Protein AF-A0A816GV07-F1 (afdb_monomer_lite)

Radius of gyration: 23.55 Å; chains: 1; bounding box: 60×62×60 Å

pLDDT: mean 70.57, std 23.73, range [23.72, 98.62]

Foldseek 3Di:
DDDPPPLDWDDPLLLVLLLCLQPVQAQAAWDDDDPATQGASNRDGPVLCVQLPVPQVHPHRQRSDPVSVSSSLRSQCSVALVVLVVPDDGDSLSSQQCSVQNRNSNVDPVSNVRSVSSVVSSVVVVCVVPPPPPPDPDDDDDPPPDDPDDDPDFPEDEPDDCPPPPPPPPPDPQDWDADDQGWTQASVRDTDRADDAAKYWNDDDVVQQWTKIWHWHFDDDPDPDGHTDTAKIWITGPNWIWIAGPVGFTDIPNHGDDPPPDDPPDDPPDD

Structure (mmCIF, N/CA/C/O backbone):
data_AF-A0A816GV07-F1
#
_entry.id   AF-A0A816GV07-F1
#
loop_
_atom_site.group_PDB
_atom_site.id
_atom_site.type_symbol
_atom_site.label_atom_id
_atom_site.label_alt_id
_atom_site.label_comp_id
_atom_site.label_asym_id
_atom_site.label_entity_id
_atom_site.label_seq_id
_atom_site.pdbx_PDB_ins_code
_atom_site.Cartn_x
_atom_site.Cartn_y
_atom_site.Cartn_z
_atom_site.occupancy
_atom_site.B_iso_or_equiv
_atom_site.auth_seq_id
_atom_site.auth_comp_id
_atom_site.auth_asym_id
_atom_site.auth_atom_id
_atom_site.pdbx_PDB_model_num
ATOM 1 N N . LEU A 1 1 ? -1.553 -35.731 1.607 1.00 35.62 1 LEU A N 1
ATOM 2 C CA . LEU A 1 1 ? -2.239 -34.431 1.430 1.00 35.62 1 LEU A CA 1
ATOM 3 C C . LEU A 1 1 ? -1.164 -33.356 1.388 1.00 35.62 1 LEU A C 1
ATOM 5 O O . LEU A 1 1 ? -0.511 -33.138 2.397 1.00 35.62 1 LEU A O 1
ATOM 9 N N . VAL A 1 2 ? -0.889 -32.792 0.211 1.00 27.95 2 VAL A N 1
ATOM 10 C CA . VAL A 1 2 ? 0.070 -31.686 0.053 1.00 27.95 2 VAL A CA 1
ATOM 11 C C . VAL A 1 2 ? -0.692 -30.394 0.359 1.00 27.95 2 VAL A C 1
ATOM 13 O O . VAL A 1 2 ? -1.743 -30.190 -0.250 1.00 27.95 2 VAL A O 1
ATOM 16 N N . PRO A 1 3 ? -0.243 -29.545 1.298 1.00 35.28 3 PRO A N 1
ATOM 17 C CA . PRO A 1 3 ? -0.910 -28.277 1.541 1.00 35.28 3 PRO A CA 1
ATOM 18 C C . PRO A 1 3 ? -0.740 -27.391 0.301 1.00 35.28 3 PRO A C 1
ATOM 20 O O . PRO A 1 3 ? 0.374 -27.187 -0.182 1.00 35.28 3 PRO A O 1
ATOM 23 N N . LEU A 1 4 ? -1.855 -26.888 -0.230 1.00 32.75 4 LEU A N 1
ATOM 24 C CA . LEU A 1 4 ? -1.875 -25.833 -1.239 1.00 32.75 4 LEU A CA 1
ATOM 25 C C . LEU A 1 4 ? -1.222 -24.588 -0.630 1.00 32.75 4 LEU A C 1
ATOM 27 O O . LEU A 1 4 ? -1.865 -23.828 0.091 1.00 32.75 4 LEU A O 1
ATOM 31 N N . ILE A 1 5 ? 0.064 -24.380 -0.909 1.00 38.84 5 ILE A N 1
ATOM 32 C CA . ILE A 1 5 ? 0.708 -23.086 -0.700 1.00 38.84 5 ILE A CA 1
ATOM 33 C C . ILE A 1 5 ? 0.115 -22.158 -1.759 1.00 38.84 5 ILE A C 1
ATOM 35 O O . ILE A 1 5 ? 0.577 -22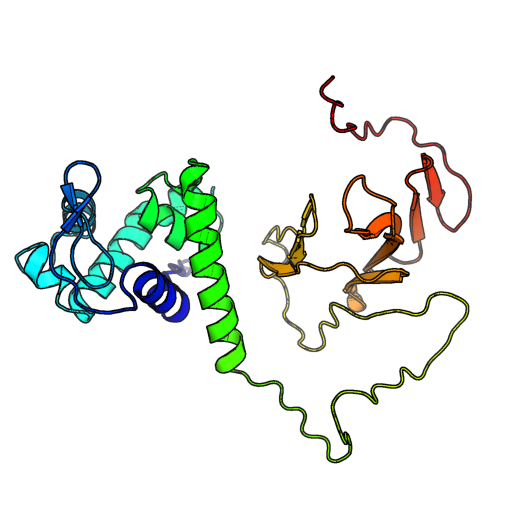.113 -2.899 1.00 38.84 5 ILE A O 1
ATOM 39 N N . VAL A 1 6 ? -0.957 -21.449 -1.407 1.00 40.06 6 VAL A N 1
ATOM 40 C CA . VAL A 1 6 ? -1.453 -20.343 -2.223 1.00 40.06 6 VAL A CA 1
ATOM 41 C C . VAL A 1 6 ? -0.419 -19.234 -2.079 1.00 40.06 6 VAL A C 1
ATOM 43 O O . VAL A 1 6 ? -0.415 -18.485 -1.107 1.00 40.06 6 VAL A O 1
ATOM 46 N N . ASN A 1 7 ? 0.534 -19.186 -3.005 1.00 46.19 7 ASN A N 1
ATOM 47 C CA . ASN A 1 7 ? 1.513 -18.115 -3.071 1.00 46.19 7 ASN A CA 1
ATOM 48 C C . ASN A 1 7 ? 0.762 -16.843 -3.496 1.00 46.19 7 ASN A C 1
ATOM 50 O O . ASN A 1 7 ? 0.577 -16.593 -4.686 1.00 46.19 7 ASN A O 1
ATOM 54 N N . ALA A 1 8 ? 0.238 -16.100 -2.522 1.00 59.25 8 ALA A N 1
ATOM 55 C CA . ALA A 1 8 ? -0.469 -14.849 -2.743 1.00 59.25 8 ALA A CA 1
ATOM 56 C C . ALA A 1 8 ? 0.515 -13.826 -3.323 1.00 59.25 8 ALA A C 1
ATOM 58 O O . ALA A 1 8 ? 1.322 -13.242 -2.605 1.00 59.25 8 ALA A O 1
ATOM 59 N N . GLY A 1 9 ? 0.506 -13.680 -4.645 1.00 80.44 9 GLY A N 1
ATOM 60 C CA . GLY A 1 9 ? 1.256 -12.647 -5.346 1.00 80.44 9 GLY A CA 1
ATOM 61 C C . GLY A 1 9 ? 0.527 -11.308 -5.298 1.00 80.44 9 GLY A C 1
ATOM 62 O O . GLY A 1 9 ? -0.664 -11.241 -5.002 1.00 80.44 9 GLY A O 1
ATOM 63 N N . ILE A 1 10 ? 1.244 -10.237 -5.627 1.00 93.31 10 ILE A N 1
ATOM 64 C CA . ILE A 1 10 ? 0.629 -8.936 -5.897 1.00 93.31 10 ILE A CA 1
ATOM 65 C C . ILE A 1 10 ? -0.431 -9.077 -7.001 1.00 93.31 10 ILE A C 1
ATOM 67 O O . ILE A 1 10 ? -0.156 -9.657 -8.054 1.00 93.31 10 ILE A O 1
ATOM 71 N N . ASP A 1 11 ? -1.640 -8.573 -6.762 1.00 87.31 11 ASP A N 1
ATOM 72 C CA . ASP A 1 11 ? -2.714 -8.573 -7.755 1.00 87.31 11 ASP A CA 1
ATOM 73 C C . ASP A 1 11 ? -2.529 -7.456 -8.803 1.00 87.31 11 ASP A C 1
ATOM 75 O O . ASP A 1 11 ? -1.735 -6.523 -8.636 1.00 87.31 11 ASP A O 1
ATOM 79 N N . ASP A 1 12 ? -3.268 -7.558 -9.907 1.00 90.31 12 ASP A N 1
ATOM 80 C CA . ASP A 1 12 ? -3.146 -6.653 -11.055 1.00 90.31 12 ASP A CA 1
ATOM 81 C C . ASP A 1 12 ? -3.572 -5.216 -10.734 1.00 90.31 12 ASP A C 1
ATOM 83 O O . ASP A 1 12 ? -3.012 -4.271 -11.292 1.00 90.31 12 ASP A O 1
ATOM 87 N N . VAL A 1 13 ? -4.527 -5.033 -9.818 1.00 87.62 13 VAL A N 1
ATOM 88 C CA . VAL A 1 13 ? -5.018 -3.708 -9.419 1.00 87.62 13 VAL A CA 1
ATOM 89 C C . VAL A 1 13 ? -3.951 -2.994 -8.596 1.00 87.62 13 VAL A C 1
ATOM 91 O O . VAL A 1 13 ? -3.647 -1.825 -8.843 1.00 87.62 13 VAL A O 1
ATOM 94 N N . CYS A 1 14 ? -3.320 -3.702 -7.661 1.00 91.62 14 CYS A N 1
ATOM 95 C CA . CYS A 1 14 ? -2.218 -3.164 -6.879 1.00 91.62 14 CYS A CA 1
ATOM 96 C C . CYS A 1 14 ? -1.026 -2.812 -7.771 1.00 91.62 14 CYS A C 1
ATOM 98 O O . CYS A 1 14 ? -0.485 -1.706 -7.684 1.00 91.62 14 CYS A O 1
ATOM 100 N N . LEU A 1 15 ? -0.660 -3.721 -8.677 1.00 96.94 15 LEU A N 1
ATOM 101 C CA . LEU A 1 15 ? 0.422 -3.507 -9.631 1.00 96.94 15 LEU A CA 1
ATOM 102 C C . LEU A 1 15 ? 0.150 -2.286 -10.530 1.00 96.94 15 LEU A C 1
ATOM 104 O O . LEU A 1 15 ? 1.025 -1.434 -10.696 1.00 96.94 15 LEU A O 1
ATOM 108 N N . ALA A 1 16 ? -1.079 -2.141 -11.038 1.00 95.25 16 ALA A N 1
ATOM 109 C CA . ALA A 1 16 ? -1.490 -0.970 -11.808 1.00 95.25 16 ALA A CA 1
ATOM 110 C C . ALA A 1 16 ? -1.344 0.329 -11.001 1.00 95.25 16 ALA A C 1
ATOM 112 O O . ALA A 1 16 ? -0.848 1.324 -11.525 1.00 95.25 16 ALA A O 1
ATOM 113 N N . CYS A 1 17 ? -1.706 0.327 -9.720 1.00 94.44 17 CYS A N 1
ATOM 114 C CA . CYS A 1 17 ? -1.613 1.521 -8.886 1.00 94.44 17 CYS A CA 1
ATOM 115 C C . CYS A 1 17 ? -0.189 1.924 -8.519 1.00 94.44 17 CYS A C 1
ATOM 117 O O . CYS A 1 17 ? 0.103 3.119 -8.489 1.00 94.44 17 CYS A O 1
ATOM 119 N N . ILE A 1 18 ? 0.712 0.963 -8.308 1.00 98.31 18 ILE A N 1
ATOM 120 C CA . ILE A 1 18 ? 2.144 1.265 -8.181 1.00 98.31 18 ILE A CA 1
ATOM 121 C C . ILE A 1 18 ? 2.630 1.936 -9.477 1.00 98.31 18 ILE A C 1
ATOM 123 O O . ILE A 1 18 ? 3.221 3.009 -9.421 1.00 98.31 18 ILE A O 1
ATOM 127 N N . CYS A 1 19 ? 2.289 1.383 -10.646 1.00 98.50 19 CYS A N 1
ATOM 128 C CA . CYS A 1 19 ? 2.652 1.962 -11.945 1.00 98.50 19 CYS A CA 1
ATOM 129 C C . CYS A 1 19 ? 2.150 3.410 -12.106 1.00 98.50 19 CYS A C 1
ATOM 131 O O . CYS A 1 19 ? 2.888 4.303 -12.529 1.00 98.50 19 CYS A O 1
ATOM 133 N N . GLN A 1 20 ? 0.888 3.655 -11.736 1.00 97.12 20 GLN A N 1
ATOM 134 C CA . GLN A 1 20 ? 0.279 4.983 -11.806 1.00 97.12 20 GLN A CA 1
ATOM 135 C C . GLN A 1 20 ? 0.967 5.988 -10.879 1.00 97.12 20 GLN A C 1
ATOM 137 O O . GLN A 1 20 ? 1.253 7.105 -11.304 1.00 97.12 20 GLN A O 1
ATOM 142 N N . VAL A 1 21 ? 1.276 5.601 -9.638 1.00 95.81 21 VAL A N 1
ATOM 143 C CA . VAL A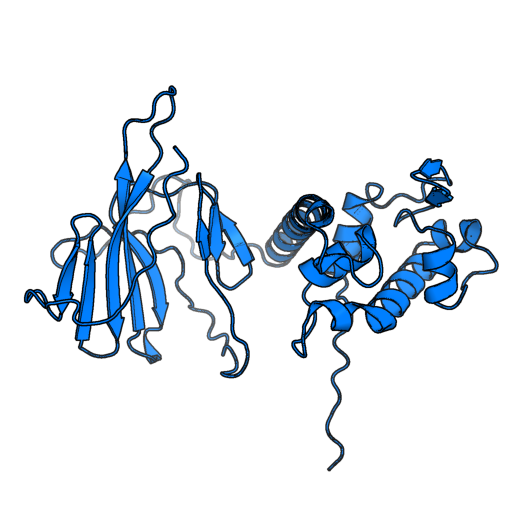 1 21 ? 1.934 6.493 -8.669 1.00 95.81 21 VAL A CA 1
ATOM 144 C C . VAL A 1 21 ? 3.387 6.792 -9.051 1.00 95.81 21 VAL A C 1
ATOM 146 O O . VAL A 1 21 ? 3.845 7.904 -8.798 1.00 95.81 21 VAL A O 1
ATOM 149 N N . GLU A 1 22 ? 4.102 5.843 -9.661 1.00 97.44 22 GLU A N 1
ATOM 150 C CA . GLU A 1 22 ? 5.511 6.020 -10.050 1.00 97.44 22 GLU A CA 1
ATOM 151 C C . GLU A 1 22 ? 5.695 6.905 -11.287 1.00 97.44 22 GLU A C 1
ATOM 153 O O . GLU A 1 22 ? 6.630 7.703 -11.352 1.00 97.44 22 GLU A O 1
ATOM 158 N N . SER A 1 23 ? 4.832 6.758 -12.295 1.00 96.81 23 SER A N 1
ATOM 159 C CA . SER A 1 23 ? 5.086 7.352 -13.616 1.00 96.81 23 SER A CA 1
ATOM 160 C C . SER A 1 23 ? 3.844 7.834 -14.370 1.00 96.81 23 SER A C 1
ATOM 162 O O . SER A 1 23 ? 3.952 8.189 -15.544 1.00 96.81 23 SER A O 1
ATOM 164 N N . GLY A 1 24 ? 2.653 7.800 -13.761 1.00 96.94 24 GLY A N 1
ATOM 165 C CA . GLY A 1 24 ? 1.397 7.859 -14.526 1.00 96.94 24 GLY A CA 1
ATOM 166 C C . GLY A 1 24 ? 1.239 6.649 -15.457 1.00 96.94 24 GLY A C 1
ATOM 167 O O . GLY A 1 24 ? 0.600 6.724 -16.507 1.00 96.94 24 GLY A O 1
ATOM 168 N N . CYS A 1 25 ? 1.903 5.549 -15.095 1.00 97.69 25 CYS A N 1
ATOM 169 C CA . CYS A 1 25 ? 2.064 4.338 -15.877 1.00 97.69 25 CYS A CA 1
ATOM 170 C C . CYS A 1 25 ? 2.562 4.570 -17.313 1.00 97.69 25 CYS A C 1
ATOM 172 O O . CYS A 1 25 ? 2.011 4.033 -18.274 1.00 97.69 25 CYS A O 1
ATOM 174 N N . GLN A 1 26 ? 3.634 5.355 -17.445 1.00 98.06 26 GLN A N 1
ATOM 175 C CA . GLN A 1 26 ? 4.314 5.654 -18.708 1.00 98.06 26 GLN A CA 1
ATOM 176 C C . GLN A 1 26 ? 5.761 5.129 -18.699 1.00 98.06 26 GLN A C 1
ATOM 178 O O . GLN A 1 26 ? 6.392 5.104 -17.639 1.00 98.06 26 GLN A O 1
ATOM 183 N N . PRO A 1 27 ? 6.336 4.749 -19.858 1.00 96.75 27 PRO A N 1
ATOM 184 C CA . PRO A 1 27 ? 7.713 4.261 -19.959 1.00 96.75 27 PRO A CA 1
ATOM 185 C C . PRO A 1 27 ? 8.713 5.424 -19.874 1.00 96.75 27 PRO A C 1
ATOM 187 O O . PRO A 1 27 ? 9.380 5.776 -20.846 1.00 96.75 27 PRO A O 1
ATOM 190 N N . LEU A 1 28 ? 8.799 6.071 -18.712 1.00 95.75 28 LEU A N 1
ATOM 191 C CA . LEU A 1 28 ? 9.721 7.186 -18.515 1.00 95.75 28 LEU A CA 1
ATOM 192 C C . LEU A 1 28 ? 11.171 6.710 -18.662 1.00 95.75 28 LEU A C 1
ATOM 194 O O . LEU A 1 28 ? 11.546 5.647 -18.175 1.00 95.75 28 LEU A O 1
ATOM 198 N N . GLY A 1 29 ? 12.013 7.520 -19.302 1.00 93.06 29 GLY A N 1
ATOM 199 C CA . GLY A 1 29 ? 13.452 7.264 -19.326 1.00 93.06 29 GLY A CA 1
ATOM 200 C C . GLY A 1 29 ? 14.061 7.257 -17.919 1.00 93.06 29 GLY A C 1
ATOM 201 O O . GLY A 1 29 ? 13.431 7.664 -16.941 1.00 93.06 29 GLY A O 1
ATOM 202 N N . CYS A 1 30 ? 15.310 6.814 -17.815 1.00 95.31 30 CYS A N 1
ATOM 203 C CA . CYS A 1 30 ? 16.020 6.819 -16.544 1.00 95.31 30 CYS A CA 1
ATOM 204 C C . CYS A 1 30 ? 16.328 8.241 -16.074 1.00 95.31 30 CYS A C 1
ATOM 206 O O . CYS A 1 30 ? 16.839 9.063 -16.839 1.00 95.31 30 CYS A O 1
ATOM 208 N N . ARG A 1 31 ? 16.057 8.518 -14.800 1.00 92.25 31 ARG A N 1
ATOM 209 C CA . ARG A 1 31 ? 16.400 9.782 -14.143 1.00 92.25 31 ARG A CA 1
ATOM 210 C C . ARG A 1 31 ? 17.225 9.503 -12.900 1.00 92.25 31 ARG A C 1
ATOM 212 O O . ARG A 1 31 ? 16.951 8.548 -12.177 1.00 92.25 31 ARG A O 1
ATOM 219 N N . TRP A 1 32 ? 18.228 10.339 -12.660 1.00 86.12 32 TRP A N 1
ATOM 220 C CA . TRP A 1 32 ? 19.023 10.259 -11.442 1.00 86.12 32 TRP A CA 1
ATOM 221 C C . TRP A 1 32 ? 18.155 10.616 -10.230 1.00 86.12 32 TRP A C 1
ATOM 223 O O . TRP A 1 32 ? 17.606 11.715 -10.164 1.00 86.12 32 TRP A O 1
ATOM 233 N N . ASP A 1 33 ? 18.041 9.689 -9.282 1.00 77.88 33 ASP A N 1
ATOM 234 C CA . ASP A 1 33 ? 17.241 9.820 -8.069 1.00 77.88 33 ASP A CA 1
ATOM 235 C C . ASP A 1 33 ? 17.897 9.065 -6.900 1.00 77.88 33 ASP A C 1
ATOM 237 O O . ASP A 1 33 ? 18.020 7.838 -6.911 1.00 77.88 33 ASP A O 1
ATOM 241 N N . VAL A 1 34 ? 18.287 9.807 -5.858 1.00 71.88 34 VAL A N 1
ATOM 242 C CA . VAL A 1 34 ? 18.860 9.296 -4.597 1.00 71.88 34 VAL A CA 1
ATOM 243 C C . VAL A 1 34 ? 19.864 8.154 -4.835 1.00 71.88 34 VAL A C 1
ATOM 245 O O . VAL A 1 34 ? 19.550 6.966 -4.715 1.00 71.88 34 VAL A O 1
ATOM 248 N N . TYR A 1 35 ? 21.094 8.545 -5.177 1.00 78.19 35 TYR A N 1
ATOM 249 C CA . TYR A 1 35 ? 22.277 7.685 -5.339 1.00 78.19 35 TYR A CA 1
ATOM 250 C C . TYR A 1 35 ? 22.277 6.706 -6.530 1.00 78.19 35 TYR A C 1
ATOM 252 O O . TYR A 1 35 ? 23.263 5.990 -6.704 1.00 78.19 35 TYR A O 1
ATOM 260 N N . SER A 1 36 ? 21.231 6.653 -7.365 1.00 85.88 36 SER A N 1
ATOM 261 C CA . SER A 1 36 ? 21.230 5.850 -8.603 1.00 85.88 36 SER A CA 1
ATOM 262 C C . SER A 1 36 ? 20.154 6.305 -9.597 1.00 85.88 36 SER A C 1
ATOM 264 O O . SER A 1 36 ? 19.366 7.192 -9.295 1.00 85.88 36 SER A O 1
ATOM 266 N N . ASN A 1 37 ? 20.106 5.706 -10.787 1.00 88.50 37 ASN A N 1
ATOM 267 C CA . ASN A 1 37 ? 19.015 5.938 -11.734 1.00 88.50 37 ASN A CA 1
ATOM 268 C C . ASN A 1 37 ? 17.754 5.144 -11.357 1.00 88.50 37 ASN A C 1
ATOM 270 O O . ASN A 1 37 ? 17.848 3.955 -11.046 1.00 88.50 37 ASN A O 1
ATOM 274 N N . SER A 1 38 ? 16.598 5.795 -11.482 1.00 95.00 38 SER A N 1
ATOM 275 C CA . SER A 1 38 ? 15.257 5.204 -11.465 1.00 95.00 38 SER A CA 1
ATOM 276 C C . SER A 1 38 ? 14.676 5.216 -12.879 1.00 95.00 38 SER A C 1
ATOM 278 O O . SER A 1 38 ? 14.714 6.251 -13.547 1.00 95.00 38 SER A O 1
ATOM 280 N N . CYS A 1 39 ? 14.161 4.081 -13.357 1.00 97.75 39 CYS A N 1
ATOM 281 C CA . CYS A 1 39 ? 13.816 3.892 -14.769 1.00 97.75 39 CYS A CA 1
ATOM 282 C C . CYS A 1 39 ? 12.387 3.375 -14.989 1.00 97.75 39 CYS A C 1
ATOM 284 O O . CYS A 1 39 ? 11.904 2.509 -14.258 1.00 97.75 39 CYS A O 1
ATOM 286 N N . GLY A 1 40 ? 11.748 3.833 -16.066 1.00 98.00 40 GLY A N 1
ATOM 287 C CA . GLY A 1 40 ? 10.580 3.188 -16.657 1.00 98.00 40 GLY A CA 1
ATOM 288 C C . GLY A 1 40 ? 9.277 3.318 -15.878 1.00 98.00 40 GLY A C 1
ATOM 289 O O . GLY A 1 40 ? 9.119 4.187 -15.015 1.00 98.00 40 GLY A O 1
ATOM 290 N N . TYR A 1 41 ? 8.356 2.401 -16.182 1.00 98.62 41 TYR A N 1
ATOM 291 C CA . TYR A 1 41 ? 6.990 2.363 -15.644 1.00 98.62 41 TYR A CA 1
ATOM 292 C C . TYR A 1 41 ? 6.919 2.396 -14.115 1.00 98.62 41 TYR A C 1
ATOM 294 O O . TYR A 1 41 ? 6.018 3.009 -13.548 1.00 98.62 41 TYR A O 1
ATOM 302 N N . TYR A 1 42 ? 7.873 1.743 -13.456 1.00 98.50 42 TYR A N 1
ATOM 303 C CA . TYR A 1 42 ? 7.890 1.561 -12.004 1.00 98.50 42 TYR A CA 1
ATOM 304 C C . TYR A 1 42 ? 9.055 2.267 -11.316 1.00 98.50 42 TYR A C 1
ATOM 306 O O . TYR A 1 42 ? 9.307 1.992 -10.144 1.00 98.50 42 TYR A O 1
ATOM 314 N N . GLN A 1 43 ? 9.790 3.117 -12.045 1.00 97.88 43 GLN A N 1
ATOM 315 C CA . GLN A 1 43 ? 10.973 3.810 -11.524 1.00 97.88 43 GLN A CA 1
ATOM 316 C C . GLN A 1 43 ? 11.979 2.833 -10.877 1.00 97.88 43 GLN A C 1
ATOM 318 O O . GLN A 1 43 ? 12.509 3.058 -9.791 1.00 97.88 43 GLN A O 1
ATOM 323 N N . LEU A 1 44 ? 12.245 1.712 -11.559 1.00 97.88 44 LEU A N 1
ATOM 324 C CA . LEU A 1 44 ? 13.120 0.644 -11.076 1.00 97.88 44 LEU A CA 1
ATOM 325 C C . LEU A 1 44 ? 14.563 1.138 -10.926 1.00 97.88 44 LEU A C 1
ATOM 327 O O . LEU A 1 44 ? 15.105 1.769 -11.834 1.00 97.88 44 LEU A O 1
ATOM 331 N N . LYS A 1 45 ? 15.200 0.781 -9.807 1.00 96.19 45 LYS A N 1
ATOM 332 C CA . LYS A 1 45 ? 16.636 0.992 -9.566 1.00 96.19 45 LYS A CA 1
ATOM 333 C C . LYS A 1 45 ? 17.435 -0.266 -9.893 1.00 96.19 45 LYS A C 1
ATOM 335 O O . LYS A 1 45 ? 16.916 -1.381 -9.840 1.00 96.19 45 LYS A O 1
ATOM 340 N N . LYS A 1 46 ? 18.737 -0.112 -10.152 1.00 96.00 46 LYS A N 1
ATOM 341 C CA . LYS A 1 46 ? 19.631 -1.228 -10.525 1.00 96.00 46 LYS A CA 1
ATOM 342 C C . LYS A 1 46 ? 19.589 -2.402 -9.540 1.00 96.00 46 LYS A C 1
ATOM 344 O O . LYS A 1 46 ? 19.429 -3.536 -9.975 1.00 96.00 46 LYS A O 1
ATOM 349 N N . GLY A 1 47 ? 19.675 -2.135 -8.234 1.00 96.81 47 GLY A N 1
ATOM 350 C CA . GLY A 1 47 ? 19.611 -3.189 -7.212 1.00 96.81 47 GLY A CA 1
ATOM 351 C C . GLY A 1 47 ? 18.266 -3.923 -7.192 1.00 96.81 47 GLY A C 1
ATOM 352 O O . GLY A 1 47 ? 18.230 -5.139 -7.039 1.00 96.81 47 GLY A O 1
ATOM 353 N N . TYR A 1 48 ? 17.166 -3.203 -7.437 1.00 98.12 48 TYR A N 1
ATOM 354 C CA . TYR A 1 48 ? 15.836 -3.797 -7.569 1.00 98.12 48 TYR A CA 1
ATOM 355 C C . TYR A 1 48 ? 15.788 -4.766 -8.756 1.00 98.12 48 TYR A C 1
ATOM 357 O O . TYR A 1 48 ? 15.373 -5.914 -8.611 1.00 98.12 48 TYR A O 1
ATOM 365 N N . TRP A 1 49 ? 16.242 -4.314 -9.929 1.00 98.38 49 TRP A N 1
ATOM 366 C CA . TRP A 1 49 ? 16.257 -5.122 -11.151 1.00 98.38 49 TRP A CA 1
ATOM 367 C C . TRP A 1 49 ? 17.153 -6.360 -11.029 1.00 98.38 49 TRP A C 1
ATOM 369 O O . TRP A 1 49 ? 16.775 -7.451 -11.454 1.00 98.38 49 TRP A O 1
ATOM 379 N N . GLN A 1 50 ? 18.310 -6.222 -10.380 1.00 98.38 50 GLN A N 1
ATOM 380 C CA . GLN A 1 50 ? 19.171 -7.364 -10.075 1.00 98.38 50 GLN A CA 1
ATOM 381 C C . GLN A 1 50 ? 18.438 -8.391 -9.210 1.00 98.38 50 GLN A C 1
ATOM 383 O O . GLN A 1 50 ? 18.453 -9.586 -9.505 1.00 98.38 50 GLN A O 1
ATOM 388 N N . ASP A 1 51 ? 17.729 -7.919 -8.186 1.00 98.12 51 ASP A N 1
ATOM 389 C CA . ASP A 1 51 ? 17.036 -8.779 -7.238 1.00 98.12 51 ASP A CA 1
ATOM 390 C C . ASP A 1 51 ? 15.780 -9.461 -7.786 1.00 98.12 51 ASP A C 1
ATOM 392 O O . ASP A 1 51 ? 15.387 -10.499 -7.243 1.00 98.12 51 ASP A O 1
ATOM 396 N N . CYS A 1 52 ? 15.184 -8.920 -8.851 1.00 97.81 52 CYS A N 1
ATOM 397 C CA . CYS A 1 52 ? 14.080 -9.547 -9.575 1.00 97.81 52 CYS A CA 1
ATOM 398 C C . CYS A 1 52 ? 14.537 -10.531 -10.672 1.00 97.81 52 CYS A C 1
ATOM 400 O O . CYS A 1 52 ? 13.708 -11.009 -11.445 1.00 97.81 52 CYS A O 1
ATOM 402 N N . GLY A 1 53 ? 15.840 -10.835 -10.751 1.00 97.94 53 GLY A N 1
ATOM 403 C CA . GLY A 1 53 ? 16.400 -11.811 -11.692 1.00 97.94 53 GLY A CA 1
ATOM 404 C C . GLY A 1 53 ? 16.979 -11.214 -12.976 1.00 97.94 53 GLY A C 1
ATOM 405 O O . GLY A 1 53 ? 17.240 -11.955 -13.917 1.00 97.94 53 GLY A O 1
ATOM 406 N N . SER A 1 54 ? 17.197 -9.896 -13.027 1.00 98.12 54 SER A N 1
ATOM 407 C CA . SER A 1 54 ? 17.808 -9.197 -14.171 1.00 98.12 54 SER A CA 1
ATOM 408 C C . SER A 1 54 ? 17.146 -9.455 -15.548 1.00 98.12 54 SER A C 1
ATOM 410 O O . SER A 1 54 ? 17.852 -9.706 -16.529 1.00 98.12 54 SER A O 1
ATOM 412 N N . PRO A 1 55 ? 15.802 -9.427 -15.677 1.00 97.56 55 PRO A N 1
ATOM 413 C CA . PRO A 1 55 ? 15.132 -9.731 -16.942 1.00 97.56 55 PRO A CA 1
ATOM 414 C C . PRO A 1 55 ? 15.368 -8.654 -18.015 1.00 97.56 55 PRO A C 1
ATOM 416 O O . PRO A 1 55 ? 15.703 -7.514 -17.707 1.00 97.56 55 PRO A O 1
ATOM 419 N N . GLY A 1 56 ? 15.144 -8.996 -19.288 1.00 95.81 56 GLY A N 1
ATOM 420 C CA . GLY A 1 56 ? 15.103 -8.017 -20.387 1.00 95.81 56 GLY A CA 1
ATOM 421 C C . GLY A 1 56 ? 16.459 -7.476 -20.853 1.00 95.81 56 GLY A C 1
ATOM 422 O O . GLY A 1 56 ? 16.498 -6.468 -21.549 1.00 95.81 56 GLY A O 1
ATOM 423 N N . GLY A 1 57 ? 17.569 -8.122 -20.484 1.00 95.81 57 GLY A N 1
ATOM 424 C CA . GLY A 1 57 ? 18.922 -7.796 -20.958 1.00 95.81 57 GLY A CA 1
ATOM 425 C C . GLY A 1 57 ? 19.574 -6.592 -20.267 1.00 95.81 57 GLY A C 1
ATOM 426 O O . GLY A 1 57 ? 20.760 -6.649 -19.952 1.00 95.81 57 GLY A O 1
ATOM 427 N N . SER A 1 58 ? 18.814 -5.537 -19.967 1.00 97.81 58 SER A N 1
ATOM 428 C CA . SER A 1 58 ? 19.258 -4.409 -19.139 1.00 97.81 58 SER A CA 1
ATOM 429 C C . SER A 1 58 ? 18.120 -3.825 -18.299 1.00 97.81 58 SER A C 1
ATOM 431 O O . SER A 1 58 ? 16.939 -4.078 -18.561 1.00 97.81 58 SER A O 1
ATOM 433 N N . LEU A 1 59 ? 18.480 -3.016 -17.294 1.00 97.44 59 LEU A N 1
ATOM 434 C CA . LEU A 1 59 ? 17.518 -2.264 -16.485 1.00 97.44 59 LEU A CA 1
ATOM 435 C C . LEU A 1 59 ? 16.662 -1.358 -17.376 1.00 97.44 59 LEU A C 1
ATOM 437 O O . LEU A 1 59 ? 15.443 -1.371 -17.265 1.00 97.44 59 LEU A O 1
ATOM 441 N N . GLU A 1 60 ? 17.301 -0.592 -18.257 1.00 97.94 60 GLU A N 1
ATOM 442 C CA . GLU A 1 60 ? 16.666 0.377 -19.148 1.00 97.94 60 GLU A CA 1
ATOM 443 C C . GLU A 1 60 ? 15.656 -0.307 -20.075 1.00 97.94 60 GLU A C 1
ATOM 445 O O . GLU A 1 60 ? 14.506 0.122 -20.159 1.00 97.94 60 GLU A O 1
ATOM 450 N N . ALA A 1 61 ? 16.075 -1.397 -20.730 1.00 98.00 61 ALA A N 1
ATOM 451 C CA . ALA A 1 61 ? 15.242 -2.135 -21.673 1.00 98.00 61 ALA A CA 1
ATOM 452 C C . ALA A 1 61 ? 14.046 -2.780 -20.968 1.00 98.00 61 ALA A C 1
ATOM 454 O O . ALA A 1 61 ? 12.913 -2.662 -21.431 1.00 98.00 61 ALA A O 1
ATOM 455 N N . CYS A 1 62 ? 14.274 -3.410 -19.813 1.00 98.56 62 CYS A N 1
ATOM 456 C CA . CYS A 1 62 ? 13.190 -4.029 -19.066 1.00 98.56 62 CYS A CA 1
ATOM 457 C C . CYS A 1 62 ? 12.236 -3.007 -18.449 1.00 98.56 62 CYS A C 1
ATOM 459 O O . CYS A 1 62 ? 11.029 -3.212 -18.463 1.00 98.56 62 CYS A O 1
ATOM 461 N N . ALA A 1 63 ? 12.751 -1.903 -17.907 1.00 98.38 63 ALA A N 1
ATOM 462 C CA . ALA A 1 63 ? 11.924 -0.889 -17.270 1.00 98.38 63 ALA A CA 1
ATOM 463 C C . ALA A 1 63 ? 11.043 -0.133 -18.284 1.00 98.38 63 ALA A C 1
ATOM 465 O O . ALA A 1 63 ? 9.956 0.322 -17.919 1.00 98.38 63 ALA A O 1
ATOM 466 N N . ALA A 1 64 ? 11.490 -0.021 -19.540 1.00 98.19 64 ALA A N 1
ATOM 467 C CA . ALA A 1 64 ? 10.722 0.551 -20.646 1.00 98.19 64 ALA A CA 1
ATOM 468 C C . ALA A 1 64 ? 9.720 -0.433 -21.287 1.00 98.19 64 ALA A C 1
ATOM 470 O O . ALA A 1 64 ? 8.827 0.011 -22.004 1.00 98.19 64 ALA A O 1
ATOM 471 N N . ASP A 1 65 ? 9.825 -1.740 -21.022 1.00 98.56 65 ASP A N 1
ATOM 472 C CA . ASP A 1 65 ? 8.870 -2.758 -21.474 1.00 98.56 65 ASP A CA 1
ATOM 473 C C . ASP A 1 65 ? 7.899 -3.128 -20.345 1.00 98.56 65 ASP A C 1
ATOM 475 O O . ASP A 1 65 ? 8.285 -3.696 -19.321 1.00 98.56 65 ASP A O 1
ATOM 479 N N . LYS A 1 66 ? 6.606 -2.834 -20.522 1.00 98.25 66 LYS A N 1
ATOM 480 C CA . LYS A 1 66 ? 5.610 -3.007 -19.452 1.00 98.25 66 LYS A CA 1
ATOM 481 C C . LYS A 1 66 ? 5.544 -4.447 -18.938 1.00 98.25 66 LYS A C 1
ATOM 483 O O . LYS A 1 66 ? 5.452 -4.664 -17.733 1.00 98.25 66 LYS A O 1
ATOM 488 N N . SER A 1 67 ? 5.614 -5.428 -19.838 1.00 98.31 67 SER A N 1
ATOM 489 C CA . SER A 1 67 ? 5.513 -6.850 -19.492 1.00 98.31 67 SER A CA 1
ATOM 490 C C . SER A 1 67 ? 6.736 -7.330 -18.703 1.00 98.31 67 SER A C 1
ATOM 492 O O . SER A 1 67 ? 6.610 -8.074 -17.728 1.00 98.31 67 SER A O 1
ATOM 494 N N . CYS A 1 68 ? 7.929 -6.886 -19.096 1.00 98.62 68 CYS A N 1
ATOM 495 C CA . CYS A 1 68 ? 9.176 -7.160 -18.400 1.00 98.62 68 CYS A CA 1
ATOM 496 C C . CYS A 1 68 ? 9.185 -6.519 -17.015 1.00 98.62 68 CYS A C 1
ATOM 498 O O . CYS A 1 68 ? 9.464 -7.202 -16.025 1.00 98.62 68 CYS A O 1
ATOM 500 N N . ALA A 1 69 ? 8.815 -5.241 -16.936 1.00 98.62 69 ALA A N 1
ATOM 501 C CA . ALA A 1 69 ? 8.762 -4.513 -15.681 1.00 98.62 69 ALA A CA 1
ATOM 502 C C . ALA A 1 69 ? 7.741 -5.133 -14.706 1.00 98.62 69 ALA A C 1
ATOM 504 O O . ALA A 1 69 ? 8.060 -5.317 -13.533 1.00 98.62 69 ALA A O 1
ATOM 505 N N . ASP A 1 70 ? 6.570 -5.563 -15.191 1.00 98.38 70 ASP A N 1
ATOM 506 C CA . ASP A 1 70 ? 5.560 -6.269 -14.386 1.00 98.38 70 ASP A CA 1
ATOM 507 C C . ASP A 1 70 ? 6.101 -7.568 -13.789 1.00 98.38 70 ASP A C 1
ATOM 509 O O . ASP A 1 70 ? 5.949 -7.817 -12.590 1.00 98.38 70 ASP A O 1
ATOM 513 N N . ARG A 1 71 ? 6.766 -8.394 -14.609 1.00 98.38 71 ARG A N 1
ATOM 514 C CA . ARG A 1 71 ? 7.414 -9.625 -14.131 1.00 98.38 71 ARG A CA 1
ATOM 515 C C . ARG A 1 71 ? 8.482 -9.320 -13.082 1.00 98.38 71 ARG A C 1
ATOM 517 O O . ARG A 1 71 ? 8.545 -10.018 -12.072 1.00 98.38 71 ARG A O 1
ATOM 524 N N . CYS A 1 72 ? 9.274 -8.271 -13.294 1.00 98.56 72 CYS A N 1
ATOM 525 C CA . CYS A 1 72 ? 10.300 -7.849 -12.347 1.00 98.56 72 CYS A CA 1
ATOM 526 C C . CYS A 1 72 ? 9.695 -7.434 -10.994 1.00 98.56 72 CYS A C 1
ATOM 528 O O . CYS A 1 72 ? 10.113 -7.944 -9.955 1.00 98.56 72 CYS A O 1
ATOM 530 N N . VAL A 1 73 ? 8.663 -6.582 -10.981 1.00 98.56 73 VAL A N 1
ATOM 531 C CA . VAL A 1 73 ? 7.988 -6.174 -9.735 1.00 98.56 73 VAL A CA 1
ATOM 532 C C . VAL A 1 73 ? 7.399 -7.385 -9.014 1.00 98.56 73 VAL A C 1
ATOM 534 O O . VAL A 1 73 ? 7.636 -7.562 -7.821 1.00 98.56 73 VAL A O 1
ATOM 537 N N . ARG A 1 74 ? 6.703 -8.281 -9.724 1.00 98.12 74 ARG A N 1
ATOM 538 C CA . ARG A 1 74 ? 6.133 -9.503 -9.128 1.00 98.12 74 ARG A CA 1
ATOM 539 C C . ARG A 1 74 ? 7.196 -10.397 -8.490 1.00 98.12 74 ARG A C 1
ATOM 541 O O . ARG A 1 74 ? 7.005 -10.836 -7.358 1.00 98.12 74 ARG A O 1
ATOM 548 N N . ALA A 1 75 ? 8.313 -10.630 -9.178 1.00 97.88 75 ALA A N 1
ATOM 549 C CA . ALA A 1 75 ? 9.418 -11.428 -8.648 1.00 97.88 75 ALA A CA 1
ATOM 550 C C . ALA A 1 75 ? 10.058 -10.771 -7.412 1.00 97.88 75 ALA A C 1
ATOM 552 O O . ALA A 1 75 ? 10.342 -11.445 -6.420 1.00 97.88 75 ALA A O 1
ATOM 553 N N . TYR A 1 76 ? 10.218 -9.445 -7.427 1.00 98.19 76 TYR A N 1
ATOM 554 C CA . TYR A 1 76 ? 10.718 -8.697 -6.275 1.00 98.19 76 TYR A CA 1
ATOM 555 C C . TYR A 1 76 ? 9.773 -8.800 -5.068 1.00 98.19 76 TYR A C 1
ATOM 557 O O . TYR A 1 76 ? 10.219 -9.050 -3.945 1.00 98.19 76 TYR A O 1
ATOM 565 N N . MET A 1 77 ? 8.459 -8.691 -5.297 1.00 97.19 77 MET A N 1
ATOM 566 C CA . MET A 1 77 ? 7.451 -8.871 -4.248 1.00 97.19 77 MET A CA 1
ATOM 567 C C . MET A 1 77 ? 7.453 -10.293 -3.695 1.00 97.19 77 MET A C 1
ATOM 569 O O . MET A 1 77 ? 7.452 -10.463 -2.478 1.00 97.19 77 MET A O 1
ATOM 573 N N . GLN A 1 78 ? 7.545 -11.310 -4.553 1.00 94.94 78 GLN A N 1
ATOM 574 C CA . GLN A 1 78 ? 7.659 -12.703 -4.114 1.00 94.94 78 GLN A CA 1
ATOM 575 C C . GLN A 1 78 ? 8.878 -12.917 -3.205 1.00 94.94 78 GLN A C 1
ATOM 577 O O . GLN A 1 78 ? 8.814 -13.681 -2.243 1.00 94.94 78 GLN A O 1
ATOM 582 N N . ARG A 1 79 ? 9.982 -12.216 -3.478 1.00 95.69 79 ARG A N 1
ATOM 583 C CA . ARG A 1 79 ? 11.214 -12.318 -2.692 1.00 95.69 79 ARG A CA 1
ATOM 584 C C . ARG A 1 79 ? 11.143 -11.589 -1.348 1.00 95.69 79 ARG A C 1
ATOM 586 O O . ARG A 1 79 ? 11.741 -12.056 -0.376 1.00 95.69 79 ARG A O 1
ATOM 593 N N . TYR A 1 80 ? 10.464 -10.443 -1.280 1.00 95.88 80 TYR A N 1
ATOM 594 C CA . TYR A 1 80 ? 10.616 -9.522 -0.147 1.00 95.88 80 TYR A CA 1
ATOM 595 C C . TYR A 1 80 ? 9.338 -9.139 0.598 1.00 95.88 80 TYR A C 1
ATOM 597 O O . TYR A 1 80 ? 9.446 -8.736 1.756 1.00 95.88 80 TYR A O 1
ATOM 605 N N . ALA A 1 81 ? 8.145 -9.299 0.020 1.00 90.25 81 ALA A N 1
ATOM 606 C CA . ALA A 1 81 ? 6.908 -8.804 0.629 1.00 90.25 81 ALA A CA 1
ATOM 607 C C . ALA A 1 81 ? 6.635 -9.397 2.022 1.00 90.25 81 ALA A C 1
ATOM 609 O O . ALA A 1 81 ? 6.268 -8.666 2.940 1.00 90.25 81 ALA A O 1
ATOM 610 N N . ASN A 1 82 ? 6.934 -10.684 2.228 1.00 87.75 82 ASN A N 1
ATOM 611 C CA . ASN A 1 82 ? 6.732 -11.370 3.513 1.00 87.75 82 ASN A CA 1
ATOM 612 C C . ASN A 1 82 ? 7.581 -10.805 4.670 1.00 87.75 82 ASN A C 1
ATOM 614 O O . ASN A 1 82 ? 7.255 -10.993 5.841 1.00 87.75 82 ASN A O 1
ATOM 618 N N . ARG A 1 83 ? 8.655 -10.052 4.383 1.00 89.44 83 ARG A N 1
ATOM 619 C CA . ARG A 1 83 ? 9.472 -9.398 5.429 1.00 89.44 83 ARG A CA 1
ATOM 620 C C . ARG A 1 83 ? 8.705 -8.319 6.193 1.00 89.44 83 ARG A C 1
ATOM 622 O O . ARG A 1 83 ? 9.133 -7.911 7.272 1.00 89.44 83 ARG A O 1
ATOM 629 N N . CYS A 1 84 ? 7.596 -7.864 5.622 1.00 77.00 84 CYS A N 1
ATOM 630 C CA . CYS A 1 84 ? 6.750 -6.806 6.150 1.00 77.00 84 CYS A CA 1
ATOM 631 C C . CYS A 1 84 ? 5.457 -7.304 6.788 1.00 77.00 84 CYS A C 1
ATOM 633 O O . CYS A 1 84 ? 4.652 -6.498 7.254 1.00 77.00 84 CYS A O 1
ATOM 635 N N . THR A 1 85 ? 5.256 -8.618 6.818 1.00 76.38 85 THR A N 1
ATOM 636 C CA . THR A 1 85 ? 3.979 -9.200 7.209 1.00 76.38 85 THR A CA 1
ATOM 637 C C . THR A 1 85 ? 4.050 -9.936 8.540 1.00 76.38 85 THR A C 1
ATOM 639 O O . THR A 1 85 ? 3.056 -9.987 9.249 1.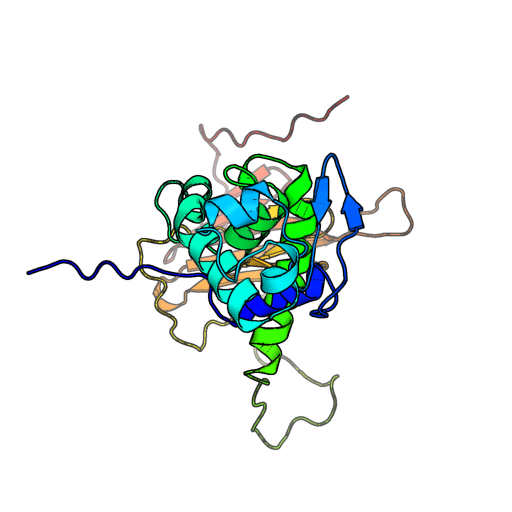00 76.38 85 THR A O 1
ATOM 642 N N . GLY A 1 86 ? 5.214 -10.455 8.941 1.00 76.56 86 GLY A N 1
ATOM 643 C CA . GLY A 1 86 ? 5.302 -11.241 10.177 1.00 76.56 86 GLY A CA 1
ATOM 644 C C . GLY A 1 86 ? 4.497 -12.544 10.102 1.00 76.56 86 GLY A C 1
ATOM 645 O O . GLY A 1 86 ? 4.010 -13.017 11.119 1.00 76.56 86 GLY A O 1
ATOM 646 N N . GLY A 1 87 ? 4.336 -13.102 8.897 1.00 72.25 87 GLY A N 1
ATOM 647 C CA . GLY A 1 87 ? 3.647 -14.373 8.653 1.00 72.25 87 GLY A CA 1
ATOM 648 C C . GLY A 1 87 ? 2.264 -14.245 8.013 1.00 72.25 87 GLY A C 1
ATOM 649 O O . GLY A 1 87 ? 1.819 -15.203 7.390 1.00 72.25 87 GLY A O 1
ATOM 650 N N . ARG A 1 88 ? 1.615 -13.071 8.071 1.00 81.44 88 ARG A N 1
ATOM 651 C CA . ARG A 1 88 ? 0.359 -12.836 7.330 1.00 81.44 88 ARG A CA 1
ATOM 652 C C . ARG A 1 88 ? 0.603 -12.736 5.819 1.00 81.44 88 ARG A C 1
ATOM 654 O O . ARG A 1 88 ? 1.715 -12.443 5.366 1.00 81.44 88 ARG A O 1
ATOM 661 N N . THR A 1 89 ? -0.464 -12.888 5.045 1.00 78.50 89 THR A N 1
ATOM 662 C CA . THR A 1 89 ? -0.456 -12.601 3.606 1.00 78.50 89 THR A CA 1
ATOM 663 C C . THR A 1 89 ? -0.152 -11.113 3.353 1.00 78.50 89 THR A C 1
ATOM 665 O O . THR A 1 89 ? -0.736 -10.252 4.026 1.00 78.50 89 THR A O 1
ATOM 668 N N . PRO A 1 90 ? 0.751 -10.758 2.416 1.00 81.75 90 PRO A N 1
ATOM 669 C CA . PRO A 1 90 ? 1.011 -9.356 2.107 1.00 81.75 90 PRO A CA 1
ATOM 670 C C . PRO A 1 90 ? -0.190 -8.669 1.448 1.00 81.75 90 PRO A C 1
ATOM 672 O O . PRO A 1 90 ? -0.826 -9.205 0.544 1.00 81.75 90 PRO A O 1
ATOM 675 N N . THR A 1 91 ? -0.471 -7.446 1.889 1.00 84.12 91 THR A N 1
ATOM 676 C CA . THR A 1 91 ? -1.501 -6.565 1.325 1.00 84.12 91 THR A CA 1
ATOM 677 C C . THR A 1 91 ? -0.906 -5.638 0.265 1.00 84.12 91 THR A C 1
ATOM 679 O O . THR A 1 91 ? 0.312 -5.449 0.205 1.00 84.12 91 THR A O 1
ATOM 682 N N . CYS A 1 92 ? -1.753 -4.955 -0.516 1.00 85.75 92 CYS A N 1
ATOM 683 C CA . CYS A 1 92 ? -1.275 -3.941 -1.462 1.00 85.75 92 CYS A CA 1
ATOM 684 C C . CYS A 1 92 ? -0.427 -2.841 -0.800 1.00 85.75 92 CYS A C 1
ATOM 686 O O . CYS A 1 92 ? 0.583 -2.401 -1.353 1.00 85.75 92 CYS A O 1
ATOM 688 N N . ARG A 1 93 ? -0.761 -2.455 0.437 1.00 87.00 93 ARG A N 1
ATOM 689 C CA . ARG A 1 93 ? 0.022 -1.486 1.212 1.00 87.00 93 ARG A CA 1
ATOM 690 C C . ARG A 1 93 ? 1.433 -2.003 1.505 1.00 87.00 93 ARG A C 1
ATOM 692 O O . ARG A 1 93 ? 2.379 -1.217 1.474 1.00 87.00 93 ARG A O 1
ATOM 699 N N . ASP A 1 94 ? 1.589 -3.297 1.772 1.00 87.62 94 ASP A N 1
ATOM 700 C CA . ASP A 1 94 ? 2.906 -3.900 2.005 1.00 87.62 94 ASP A CA 1
ATOM 701 C C . ASP A 1 94 ? 3.737 -3.910 0.730 1.00 87.62 94 ASP A C 1
ATOM 703 O O . ASP A 1 94 ? 4.879 -3.451 0.756 1.00 87.62 94 ASP A O 1
ATOM 707 N N . TYR A 1 95 ? 3.146 -4.343 -0.389 1.00 95.50 95 TYR A N 1
ATOM 708 C CA . TYR A 1 95 ? 3.806 -4.320 -1.695 1.00 95.50 95 TYR A CA 1
ATOM 709 C C . TYR A 1 95 ? 4.259 -2.907 -2.072 1.00 95.50 95 TYR A C 1
ATOM 711 O O . TYR A 1 95 ? 5.414 -2.713 -2.444 1.00 95.50 95 TYR A O 1
ATOM 719 N N . ALA A 1 96 ? 3.400 -1.902 -1.887 1.00 94.44 96 ALA A N 1
ATOM 720 C CA . ALA A 1 96 ? 3.732 -0.504 -2.150 1.00 94.44 96 ALA A CA 1
ATOM 721 C C . ALA A 1 96 ? 4.916 -0.015 -1.299 1.00 94.44 96 ALA A C 1
ATOM 723 O O . ALA A 1 96 ? 5.844 0.621 -1.800 1.00 94.44 96 ALA A O 1
ATOM 724 N N . ARG A 1 97 ? 4.920 -0.326 0.003 1.00 93.62 97 ARG A N 1
ATOM 725 C CA . ARG A 1 97 ? 5.996 0.111 0.905 1.00 93.62 97 ARG A CA 1
ATOM 726 C C . ARG A 1 97 ? 7.309 -0.619 0.633 1.00 93.62 97 ARG A C 1
ATOM 728 O O . ARG A 1 97 ? 8.362 0.001 0.763 1.00 93.62 97 ARG A O 1
ATOM 735 N N . VAL A 1 98 ? 7.256 -1.891 0.236 1.00 96.94 98 VAL A N 1
ATOM 736 C CA . VAL A 1 98 ? 8.431 -2.655 -0.216 1.00 96.94 98 VAL A CA 1
ATOM 737 C C . VAL A 1 98 ? 8.954 -2.126 -1.549 1.00 96.94 98 VAL A C 1
ATOM 739 O O . VAL A 1 98 ? 10.165 -2.006 -1.710 1.00 96.94 98 VAL A O 1
ATOM 742 N N . HIS A 1 99 ? 8.071 -1.733 -2.470 1.00 98.06 99 HIS A N 1
ATOM 743 C CA . HIS A 1 99 ? 8.468 -1.119 -3.738 1.00 98.06 99 HIS A CA 1
ATOM 744 C C . HIS A 1 99 ? 9.265 0.169 -3.516 1.00 98.06 99 HIS A C 1
ATOM 746 O O . HIS A 1 99 ? 10.370 0.319 -4.027 1.00 98.06 99 HIS A O 1
ATOM 752 N N . ASN A 1 100 ? 8.731 1.065 -2.684 1.00 96.75 100 ASN A N 1
ATOM 753 C CA . ASN A 1 100 ? 9.319 2.380 -2.449 1.00 96.75 100 ASN A CA 1
ATOM 754 C C . ASN A 1 100 ? 10.553 2.357 -1.530 1.00 96.75 100 ASN A C 1
ATOM 756 O O . ASN A 1 100 ? 11.477 3.143 -1.721 1.00 96.75 100 ASN A O 1
ATOM 760 N N . GLY A 1 101 ? 10.568 1.486 -0.516 1.00 94.94 101 GLY A N 1
ATOM 761 C CA . GLY A 1 101 ? 11.615 1.463 0.514 1.00 94.94 101 GLY A CA 1
ATOM 762 C C . GLY A 1 101 ? 12.557 0.259 0.468 1.00 94.94 101 GLY A C 1
ATOM 763 O O . GLY A 1 101 ? 13.384 0.111 1.368 1.00 94.94 101 GLY A O 1
ATOM 764 N N . GLY A 1 102 ? 12.419 -0.628 -0.517 1.00 96.06 102 GLY A N 1
ATOM 765 C CA . GLY A 1 102 ? 13.188 -1.869 -0.609 1.00 96.06 102 GLY A CA 1
ATOM 766 C C . GLY A 1 102 ? 12.749 -2.947 0.400 1.00 96.06 102 GLY A C 1
ATOM 767 O O . GLY A 1 102 ? 11.661 -2.865 0.979 1.00 96.06 102 GLY A O 1
ATOM 768 N N . PRO A 1 103 ? 13.592 -3.965 0.680 1.00 96.12 103 PRO A N 1
ATOM 769 C CA . PRO A 1 103 ? 13.179 -5.192 1.377 1.00 96.12 103 PRO A CA 1
ATOM 770 C C . PRO A 1 103 ? 12.638 -5.014 2.802 1.00 96.12 103 PRO A C 1
ATOM 772 O O . PRO A 1 103 ? 11.989 -5.912 3.329 1.00 96.12 103 PRO A O 1
ATOM 775 N N . SER A 1 104 ? 12.939 -3.882 3.441 1.00 93.12 104 SER A N 1
ATOM 776 C CA . SER A 1 104 ? 12.452 -3.518 4.779 1.00 93.12 104 SER A CA 1
ATOM 777 C C . SER A 1 104 ? 11.626 -2.228 4.761 1.00 93.12 104 SER A C 1
ATOM 779 O O . SER A 1 104 ? 11.472 -1.585 5.798 1.00 93.12 104 SER A O 1
ATOM 781 N N . GLY A 1 105 ? 11.097 -1.822 3.602 1.00 90.12 105 GLY A N 1
ATOM 782 C CA . GLY A 1 105 ? 10.448 -0.523 3.419 1.00 90.12 105 GLY A CA 1
ATOM 783 C C . GLY A 1 105 ? 9.278 -0.261 4.374 1.00 90.12 105 GLY A C 1
ATOM 784 O O . GLY A 1 105 ? 9.065 0.876 4.793 1.00 90.12 105 GLY A O 1
ATOM 785 N N . CYS A 1 106 ? 8.579 -1.304 4.825 1.00 82.81 106 CYS A N 1
ATOM 786 C CA . CYS A 1 106 ? 7.531 -1.217 5.849 1.00 82.81 106 CYS A CA 1
ATOM 787 C C . CYS A 1 106 ? 8.006 -0.767 7.243 1.00 82.81 106 CYS A C 1
ATOM 789 O O . CYS A 1 106 ? 7.187 -0.337 8.055 1.00 82.81 106 CYS A O 1
ATOM 791 N N . LYS A 1 107 ? 9.305 -0.856 7.543 1.00 84.81 107 LYS A N 1
ATOM 792 C CA . LYS A 1 107 ? 9.869 -0.395 8.821 1.00 84.81 107 LYS A CA 1
ATOM 793 C C . LYS A 1 107 ? 10.185 1.100 8.807 1.00 84.81 107 LYS A C 1
ATOM 795 O O . LYS A 1 107 ? 10.330 1.696 9.867 1.00 84.81 107 LYS A O 1
ATOM 800 N N . SER A 1 108 ? 10.270 1.711 7.624 1.00 81.44 108 SER A N 1
ATOM 801 C CA . SER A 1 108 ? 10.519 3.145 7.488 1.00 81.44 108 SER A CA 1
ATOM 802 C C . SER A 1 108 ? 9.215 3.939 7.499 1.00 81.44 108 SER A C 1
ATOM 804 O O . SER A 1 108 ? 8.277 3.624 6.763 1.00 81.44 108 SER A O 1
ATOM 806 N N . THR A 1 109 ? 9.162 5.015 8.281 1.00 77.31 109 THR A N 1
ATOM 807 C CA . THR A 1 109 ? 8.035 5.961 8.269 1.00 77.31 109 THR A CA 1
ATOM 808 C C . THR A 1 109 ? 7.957 6.754 6.962 1.00 77.31 109 THR A C 1
ATOM 810 O O . THR A 1 109 ? 6.864 7.147 6.559 1.00 77.31 109 THR A O 1
ATOM 813 N N . SER A 1 110 ? 9.073 6.913 6.237 1.00 78.19 110 SER A N 1
ATOM 814 C CA . SER A 1 110 ? 9.110 7.635 4.954 1.00 78.19 110 SER A CA 1
ATOM 815 C C . SER A 1 110 ? 8.242 6.994 3.863 1.00 78.19 110 SER A C 1
ATOM 817 O O . SER A 1 110 ? 7.752 7.691 2.977 1.00 78.19 110 SER A O 1
ATOM 819 N N . THR A 1 111 ? 7.983 5.684 3.945 1.00 76.50 111 THR A N 1
ATOM 820 C CA . THR A 1 111 ? 7.179 4.948 2.954 1.00 76.50 111 THR A CA 1
ATOM 821 C C . THR A 1 111 ? 5.674 5.015 3.226 1.00 76.50 111 THR A C 1
ATOM 823 O O . THR A 1 111 ? 4.882 4.589 2.384 1.00 76.50 111 THR A O 1
ATOM 826 N N . ILE A 1 112 ? 5.242 5.549 4.378 1.00 69.25 112 ILE A N 1
ATOM 827 C CA . ILE A 1 112 ? 3.817 5.619 4.752 1.00 69.25 112 ILE A CA 1
ATOM 828 C C . ILE A 1 112 ? 3.043 6.479 3.750 1.00 69.25 112 ILE A C 1
ATOM 830 O O . ILE A 1 112 ? 2.015 6.044 3.230 1.00 69.25 112 ILE A O 1
ATOM 834 N N . GLY A 1 113 ? 3.565 7.667 3.427 1.00 67.19 113 GLY A N 1
ATOM 835 C CA . GLY A 1 113 ? 2.929 8.576 2.472 1.00 67.19 113 GLY A CA 1
ATOM 836 C C . GLY A 1 113 ? 2.810 7.970 1.071 1.00 67.19 113 GLY A C 1
ATOM 837 O O . GLY A 1 113 ? 1.771 8.106 0.430 1.00 67.19 113 GLY A O 1
ATOM 838 N N . TYR A 1 114 ? 3.838 7.243 0.619 1.00 81.56 114 TYR A N 1
ATOM 839 C CA . TYR A 1 114 ? 3.788 6.506 -0.645 1.00 81.56 114 TYR A CA 1
ATOM 840 C C . TYR A 1 114 ? 2.718 5.405 -0.619 1.00 81.56 114 TYR A C 1
ATOM 842 O O . TYR A 1 114 ? 1.869 5.349 -1.508 1.00 81.56 114 TYR A O 1
ATOM 850 N N . GLY A 1 115 ? 2.703 4.580 0.435 1.00 71.38 115 GLY A N 1
ATOM 851 C CA . GLY A 1 115 ? 1.702 3.528 0.608 1.00 71.38 115 GLY A CA 1
ATOM 852 C C . GLY A 1 115 ? 0.271 4.072 0.604 1.00 71.38 115 GLY A C 1
ATOM 853 O O . GLY A 1 115 ? -0.597 3.485 -0.031 1.00 71.38 115 GLY A O 1
ATOM 854 N N . ASN A 1 116 ? 0.027 5.226 1.236 1.00 73.81 116 ASN A N 1
ATOM 855 C CA . ASN A 1 116 ? -1.285 5.885 1.220 1.00 73.81 116 ASN A CA 1
ATOM 856 C C . ASN A 1 116 ? -1.725 6.287 -0.197 1.00 73.81 116 ASN A C 1
ATOM 858 O O . ASN A 1 116 ? -2.880 6.063 -0.555 1.00 73.81 116 ASN A O 1
ATOM 862 N N . ARG A 1 117 ? -0.817 6.827 -1.025 1.00 76.06 117 ARG A N 1
ATOM 863 C CA . ARG A 1 117 ? -1.132 7.186 -2.420 1.00 76.06 117 ARG A CA 1
ATOM 864 C C . ARG A 1 117 ? -1.499 5.961 -3.259 1.00 76.06 117 ARG A C 1
ATOM 866 O O . ARG A 1 117 ? -2.495 6.001 -3.978 1.00 76.06 117 ARG A O 1
ATOM 873 N N . VAL A 1 118 ? -0.746 4.864 -3.129 1.00 80.88 118 VAL A N 1
ATOM 874 C CA . VAL A 1 118 ? -1.056 3.608 -3.838 1.00 80.88 118 VAL A CA 1
ATOM 875 C C . VAL A 1 118 ? -2.394 3.035 -3.373 1.00 80.88 118 VAL A C 1
ATOM 877 O O . VAL A 1 118 ? -3.208 2.660 -4.212 1.00 80.88 118 VAL A O 1
ATOM 880 N N . MET A 1 119 ? -2.673 3.036 -2.064 1.00 84.56 119 MET A N 1
ATOM 881 C CA . MET A 1 119 ? -3.958 2.554 -1.544 1.00 84.56 119 MET A CA 1
ATOM 882 C C . MET A 1 119 ? -5.142 3.405 -2.013 1.00 84.56 119 MET A C 1
ATOM 884 O O . MET A 1 119 ? -6.189 2.849 -2.332 1.00 84.56 119 MET A O 1
ATOM 888 N N . SER A 1 120 ? -4.981 4.728 -2.117 1.00 73.81 120 SER A N 1
ATOM 889 C CA . SER A 1 120 ? -6.015 5.605 -2.681 1.00 73.81 120 SER A CA 1
ATOM 890 C C . SER A 1 120 ? -6.364 5.205 -4.119 1.00 73.81 120 SER A C 1
ATOM 892 O O . SER A 1 120 ? -7.536 4.999 -4.429 1.00 73.81 120 SER A O 1
ATOM 894 N N . CYS A 1 121 ? -5.357 4.987 -4.973 1.00 81.62 121 CYS A N 1
ATOM 895 C CA . CYS A 1 121 ? -5.582 4.444 -6.314 1.00 81.62 121 CYS A CA 1
ATOM 896 C C . CYS A 1 121 ? -6.263 3.064 -6.268 1.00 81.62 121 CYS A C 1
ATOM 898 O O . CYS A 1 121 ? -7.247 2.841 -6.972 1.00 81.62 121 CYS A O 1
ATOM 900 N N . TYR A 1 122 ? -5.766 2.156 -5.422 1.00 78.56 122 TYR A N 1
ATOM 901 C CA . TYR A 1 122 ? -6.224 0.768 -5.353 1.00 78.56 122 TYR A CA 1
ATOM 902 C C . TYR A 1 122 ? -7.722 0.689 -5.046 1.00 78.56 122 TYR A C 1
ATOM 904 O O . TYR A 1 122 ? -8.473 0.026 -5.759 1.00 78.56 122 TYR A O 1
ATOM 912 N N . TYR A 1 123 ? -8.190 1.441 -4.046 1.00 70.31 123 TYR A N 1
ATOM 913 C CA . TYR A 1 123 ? -9.612 1.473 -3.702 1.00 70.31 123 TYR A CA 1
ATOM 914 C C . TYR A 1 123 ? -10.479 2.140 -4.765 1.00 70.31 123 TYR A C 1
ATOM 916 O O . TYR A 1 123 ? -11.586 1.660 -5.010 1.00 70.31 123 TYR A O 1
ATOM 924 N N . ASN A 1 124 ? -9.990 3.197 -5.417 1.00 71.62 124 ASN A N 1
ATOM 925 C CA . ASN A 1 124 ? -10.722 3.840 -6.509 1.00 71.62 124 ASN A CA 1
ATOM 926 C C . ASN A 1 124 ? -10.950 2.863 -7.675 1.00 71.62 124 ASN A C 1
ATOM 928 O O . ASN A 1 124 ? -12.048 2.815 -8.229 1.00 71.62 124 ASN A O 1
ATOM 932 N N . LEU A 1 125 ? -9.947 2.044 -8.012 1.00 73.19 125 LEU A N 1
ATOM 933 C CA . LEU A 1 125 ? -10.071 1.033 -9.065 1.00 73.19 125 LEU A CA 1
ATOM 934 C C . LEU A 1 125 ? -10.966 -0.146 -8.662 1.00 73.19 125 LEU A C 1
ATOM 936 O O . LEU A 1 125 ? -11.732 -0.636 -9.488 1.00 73.19 125 LEU A O 1
ATOM 940 N N . LEU A 1 126 ? -10.938 -0.581 -7.400 1.00 70.12 126 LEU A N 1
ATOM 941 C CA . LEU A 1 126 ? -11.863 -1.620 -6.934 1.00 70.12 126 LEU A CA 1
ATOM 942 C C . LEU A 1 126 ? -13.331 -1.160 -6.979 1.00 70.12 126 LEU A C 1
ATOM 944 O O . LEU A 1 126 ? -14.212 -1.956 -7.303 1.00 70.12 126 LEU A O 1
ATOM 948 N N . GLN A 1 127 ? -13.601 0.117 -6.691 1.00 54.34 127 GLN A N 1
ATOM 949 C CA . GLN A 1 127 ? -14.952 0.689 -6.755 1.00 54.34 127 GLN A CA 1
ATOM 950 C C . GLN A 1 127 ? -15.447 0.880 -8.195 1.00 54.34 127 GLN A C 1
ATOM 952 O O . GLN A 1 127 ? -16.621 0.641 -8.471 1.00 54.34 127 GLN A O 1
ATOM 957 N N . SER A 1 128 ? -14.577 1.270 -9.131 1.00 52.84 128 SER A N 1
ATOM 958 C CA . SER A 1 128 ? -14.972 1.464 -10.534 1.00 52.84 128 SER A CA 1
ATOM 959 C C . SER A 1 128 ? -15.268 0.152 -11.265 1.00 52.84 128 SER A C 1
ATOM 961 O O . SER A 1 128 ? -16.096 0.133 -12.172 1.00 52.84 128 SER A O 1
ATOM 963 N N . GLN A 1 129 ? -14.652 -0.956 -10.845 1.00 48.22 129 G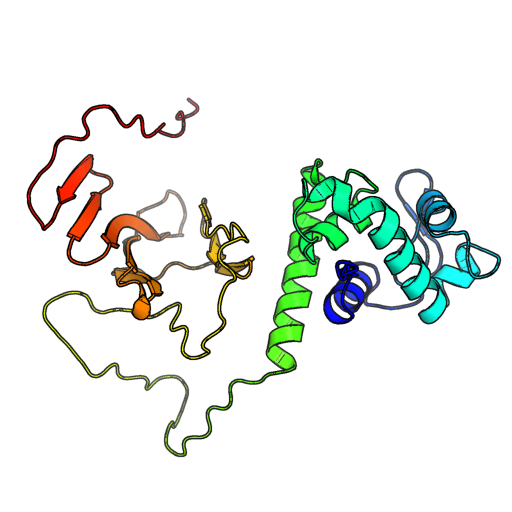LN A N 1
ATOM 964 C CA . GLN A 1 129 ? -14.937 -2.289 -11.384 1.00 48.22 129 GLN A CA 1
ATOM 965 C C . GLN A 1 129 ? -16.298 -2.846 -10.923 1.00 48.22 129 GLN A C 1
ATOM 967 O O . GLN A 1 129 ? -16.798 -3.792 -11.524 1.00 48.22 129 GLN A O 1
ATOM 972 N N . HIS A 1 130 ? -16.895 -2.274 -9.869 1.00 41.88 130 HIS A N 1
ATOM 973 C CA . HIS A 1 130 ? -18.164 -2.716 -9.280 1.00 41.88 130 HIS A CA 1
ATOM 974 C C . HIS A 1 130 ? -19.024 -1.492 -8.921 1.00 41.88 130 HIS A C 1
ATOM 976 O O . HIS A 1 130 ? -19.178 -1.182 -7.734 1.00 41.88 130 HIS A O 1
ATOM 982 N N . PRO A 1 131 ? -19.577 -0.767 -9.915 1.00 36.94 131 PRO A N 1
ATOM 983 C CA . PRO A 1 131 ? -20.445 0.366 -9.631 1.00 36.94 131 PRO A CA 1
ATOM 984 C C . PRO A 1 131 ? -21.608 -0.101 -8.742 1.00 36.94 131 PRO A C 1
ATOM 986 O O . PRO A 1 131 ? -22.148 -1.188 -8.980 1.00 36.94 131 PRO A O 1
ATOM 989 N N . PRO A 1 132 ? -22.011 0.675 -7.718 1.00 37.94 132 PRO A N 1
ATOM 990 C CA . PRO A 1 132 ? -23.173 0.335 -6.914 1.00 37.94 132 PRO A CA 1
ATOM 991 C C . PRO A 1 132 ? -24.375 0.208 -7.848 1.00 37.94 132 PRO A C 1
ATOM 993 O O . PRO A 1 132 ? -24.839 1.193 -8.424 1.00 37.94 132 PRO A O 1
ATOM 996 N N . GLN A 1 133 ? -24.870 -1.016 -8.034 1.00 32.84 133 GLN A N 1
ATOM 997 C CA . GLN A 1 133 ? -26.114 -1.233 -8.753 1.00 32.84 133 GLN A CA 1
ATOM 998 C C . GLN A 1 133 ? -27.262 -0.791 -7.851 1.00 32.84 133 GLN A C 1
ATOM 1000 O O . GLN A 1 133 ? -27.886 -1.587 -7.156 1.00 32.84 133 GLN A O 1
ATOM 1005 N N . CYS A 1 134 ? -27.560 0.506 -7.869 1.00 34.84 134 CYS A N 1
ATOM 1006 C CA . CYS A 1 134 ? -28.871 1.002 -7.481 1.00 34.84 134 CYS A CA 1
ATOM 1007 C C . CYS A 1 134 ? -29.860 0.652 -8.600 1.00 34.84 134 CYS A C 1
ATOM 1009 O O . CYS A 1 134 ? -30.312 1.520 -9.340 1.00 34.84 134 CYS A O 1
ATOM 1011 N N . SER A 1 135 ? -30.186 -0.632 -8.754 1.00 37.66 135 SER A N 1
ATOM 1012 C CA . SER A 1 135 ? -31.298 -1.062 -9.598 1.00 37.66 135 SER A CA 1
ATOM 1013 C C . SER A 1 135 ? -32.548 -1.235 -8.740 1.00 37.66 135 SER A C 1
ATOM 1015 O O . SER A 1 135 ? -33.036 -2.345 -8.557 1.00 37.66 135 SER A O 1
ATOM 1017 N N . GLN A 1 136 ? -33.076 -0.138 -8.201 1.00 38.06 136 GLN A N 1
ATOM 1018 C CA . GLN A 1 136 ? -34.512 -0.060 -7.948 1.00 38.06 136 GLN A CA 1
ATOM 1019 C C . GLN A 1 136 ? -35.013 1.283 -8.465 1.00 38.06 136 GLN A C 1
ATOM 1021 O O . GLN A 1 136 ? -34.615 2.356 -8.014 1.00 38.06 136 GLN A O 1
ATOM 1026 N N . SER A 1 137 ? -35.849 1.189 -9.493 1.00 37.38 137 SER A N 1
ATOM 1027 C CA . SER A 1 137 ? -36.631 2.268 -10.077 1.00 37.38 137 SER A CA 1
ATOM 1028 C C . SER A 1 137 ? -37.403 2.999 -8.976 1.00 37.38 137 SER A C 1
ATOM 1030 O O . SER A 1 137 ? -38.408 2.485 -8.490 1.00 37.38 137 SER A O 1
ATOM 1032 N N . GLY A 1 138 ? -36.927 4.174 -8.559 1.00 36.50 138 GLY A N 1
ATOM 1033 C CA . GLY A 1 138 ? -37.649 4.997 -7.584 1.00 36.50 138 GLY A CA 1
ATOM 1034 C C . GLY A 1 138 ? -36.865 6.126 -6.914 1.00 36.50 138 GLY A C 1
ATOM 1035 O O . GLY A 1 138 ? -37.479 7.095 -6.478 1.00 36.50 138 GLY A O 1
ATOM 1036 N N . CYS A 1 139 ? -35.532 6.077 -6.848 1.00 34.78 139 CYS A N 1
ATOM 1037 C CA . CYS A 1 139 ? -34.768 7.143 -6.189 1.00 34.78 139 CYS A CA 1
ATOM 1038 C C . CYS A 1 139 ? -34.482 8.314 -7.143 1.00 34.78 139 CYS A C 1
ATOM 1040 O O . CYS A 1 139 ? -33.498 8.322 -7.882 1.00 34.78 139 CYS A O 1
ATOM 1042 N N . GLY A 1 140 ? -35.353 9.324 -7.121 1.00 34.56 140 GLY A N 1
ATOM 1043 C CA . GLY A 1 140 ? -35.086 10.629 -7.718 1.00 34.56 140 GLY A CA 1
ATOM 1044 C C . GLY A 1 140 ? -34.147 11.467 -6.842 1.00 34.56 140 GLY A C 1
ATOM 1045 O O . GLY A 1 140 ? -34.478 11.748 -5.702 1.00 34.56 140 GLY A O 1
ATOM 1046 N N . LYS A 1 141 ? -33.021 11.903 -7.427 1.00 31.33 141 LYS A N 1
ATOM 1047 C CA . LYS A 1 141 ? -32.036 12.908 -6.956 1.00 31.33 141 LYS A CA 1
ATOM 1048 C C . LYS A 1 141 ? -31.336 12.667 -5.589 1.00 31.33 141 LYS A C 1
ATOM 1050 O O . LYS A 1 141 ? -31.893 12.067 -4.680 1.00 31.33 141 LYS A O 1
ATOM 1055 N N . PRO A 1 142 ? -30.094 13.169 -5.400 1.00 36.53 142 PRO A N 1
ATOM 1056 C CA . PRO A 1 142 ? -29.179 12.712 -4.336 1.00 36.53 142 PRO A CA 1
ATOM 1057 C C . PRO A 1 142 ? -29.474 13.216 -2.908 1.00 36.53 142 PRO A C 1
ATOM 1059 O O . PRO A 1 142 ? -28.598 13.132 -2.053 1.00 36.53 142 PRO A O 1
ATOM 1062 N N . VAL A 1 143 ? -30.655 13.779 -2.639 1.00 34.81 143 VAL A N 1
ATOM 1063 C CA . VAL A 1 143 ? -30.960 14.482 -1.374 1.00 34.81 143 VAL A CA 1
ATOM 1064 C C . VAL A 1 143 ? -32.103 13.870 -0.553 1.00 34.81 143 VAL A C 1
ATOM 1066 O O . VAL A 1 143 ? -32.318 14.311 0.569 1.00 34.81 143 VAL A O 1
ATOM 1069 N N . ASP A 1 144 ? -32.785 12.829 -1.044 1.00 29.23 144 ASP A N 1
ATOM 1070 C CA . ASP A 1 144 ? -34.037 12.326 -0.444 1.00 29.23 144 ASP A CA 1
ATOM 1071 C C . ASP A 1 144 ? -33.958 10.920 0.196 1.00 29.23 144 ASP A C 1
ATOM 1073 O O . ASP A 1 144 ? -34.942 10.182 0.254 1.00 29.23 144 ASP A O 1
ATOM 1077 N N . CYS A 1 145 ? -32.813 10.529 0.763 1.00 34.09 145 CYS A N 1
ATOM 1078 C CA . CYS A 1 145 ? -32.754 9.326 1.607 1.00 34.09 145 CYS A CA 1
ATOM 1079 C C . CYS A 1 145 ? -33.375 9.602 2.994 1.00 34.09 145 CYS A C 1
ATOM 1081 O O . CYS A 1 145 ? -32.666 9.905 3.953 1.00 34.09 145 CYS A O 1
ATOM 1083 N N . LYS A 1 146 ? -34.706 9.504 3.123 1.00 32.47 146 LYS A N 1
ATOM 1084 C CA . LYS A 1 146 ? -35.396 9.501 4.428 1.00 32.47 146 LYS A CA 1
ATOM 1085 C C . LYS A 1 146 ? -35.266 8.130 5.102 1.00 32.47 146 LYS A C 1
ATOM 1087 O O . LYS A 1 146 ? -35.819 7.144 4.626 1.00 32.47 146 LYS A O 1
ATOM 1092 N N . CYS A 1 147 ? -34.570 8.081 6.239 1.00 28.53 147 CYS A N 1
ATOM 1093 C CA . CYS A 1 147 ? -34.496 6.911 7.116 1.00 28.53 147 CYS A CA 1
ATOM 1094 C C . CYS A 1 147 ? -35.847 6.653 7.804 1.00 28.53 147 CYS A C 1
ATOM 1096 O O . CYS A 1 147 ? -36.249 7.399 8.695 1.00 28.53 147 CYS A O 1
ATOM 1098 N N . THR A 1 148 ? -36.536 5.574 7.438 1.00 30.38 148 THR A N 1
ATOM 1099 C CA . THR A 1 148 ? -37.727 5.080 8.142 1.00 30.38 148 THR A CA 1
ATOM 1100 C C . THR A 1 148 ? -37.363 3.892 9.023 1.00 30.38 148 THR A C 1
ATOM 1102 O O . THR A 1 148 ? -37.365 2.771 8.534 1.00 30.38 148 THR A O 1
ATOM 1105 N N . THR A 1 149 ? -37.043 4.157 10.294 1.00 28.89 149 THR A N 1
ATOM 1106 C CA . THR A 1 149 ? -37.588 3.459 11.482 1.00 28.89 149 THR A CA 1
ATOM 1107 C C . THR A 1 149 ? -36.917 4.002 12.745 1.00 28.89 149 THR A C 1
ATOM 1109 O O . THR A 1 149 ? -35.757 3.708 13.021 1.00 28.89 149 THR A O 1
ATOM 1112 N N . CYS A 1 150 ? -37.668 4.791 13.518 1.00 28.56 150 CYS A N 1
ATOM 1113 C CA . CYS A 1 150 ? -37.359 5.133 14.903 1.00 28.56 150 CYS A CA 1
ATOM 1114 C C . CYS A 1 150 ? -37.703 3.950 15.812 1.00 28.56 150 CYS A C 1
ATOM 1116 O O . CYS A 1 150 ? -38.869 3.560 15.865 1.00 28.56 150 CYS A O 1
ATOM 1118 N N . GLN A 1 151 ? -36.750 3.473 16.611 1.00 24.69 151 GLN A N 1
ATOM 1119 C CA . GLN A 1 151 ? -37.051 2.967 17.949 1.00 24.69 151 GLN A CA 1
ATOM 1120 C C . GLN A 1 151 ? -36.119 3.654 18.953 1.00 24.69 151 GLN A C 1
ATOM 1122 O O . GLN A 1 151 ? -34.909 3.548 18.845 1.00 24.69 151 GLN A O 1
ATOM 1127 N N . LYS A 1 152 ? -36.758 4.436 19.835 1.00 26.31 152 LYS A N 1
ATOM 1128 C CA . LYS A 1 152 ? -36.297 5.147 21.042 1.00 26.31 152 LYS A CA 1
ATOM 1129 C C . LYS A 1 152 ? -34.799 5.483 21.142 1.00 26.31 152 LYS A C 1
ATOM 1131 O O . LYS A 1 152 ? -34.008 4.673 21.600 1.00 26.31 152 LYS A O 1
ATOM 1136 N N . GLU A 1 153 ? -34.534 6.763 20.850 1.00 28.73 153 GLU A N 1
ATOM 1137 C CA . GLU A 1 153 ? -33.262 7.496 20.957 1.00 28.73 153 GLU A CA 1
ATOM 1138 C C . GLU A 1 153 ? -32.153 6.930 20.049 1.00 28.73 153 GLU A C 1
ATOM 1140 O O . GLU A 1 153 ? -32.115 5.744 19.783 1.00 28.73 153 GLU A O 1
ATOM 1145 N N . PHE A 1 154 ? -31.273 7.783 19.518 1.00 27.00 154 PHE A N 1
ATOM 1146 C CA . PHE A 1 154 ? -30.235 7.470 18.510 1.00 27.00 154 PHE A CA 1
ATOM 1147 C C . PHE A 1 154 ? -30.716 7.453 17.039 1.00 27.00 154 PHE A C 1
ATOM 1149 O O . PHE A 1 154 ? -31.143 6.447 16.474 1.00 27.00 154 PHE A O 1
ATOM 1156 N N . CYS A 1 155 ? -30.580 8.603 16.364 1.00 23.72 155 CYS A N 1
ATOM 1157 C CA . CYS A 1 155 ? -30.611 8.676 14.899 1.00 23.72 155 CYS A CA 1
ATOM 1158 C C . CYS A 1 155 ? -29.312 8.071 14.346 1.00 23.72 155 CYS A C 1
ATOM 1160 O O . CYS A 1 155 ? -28.254 8.686 14.453 1.00 23.72 155 CYS A O 1
ATOM 1162 N N . MET A 1 156 ? -29.388 6.866 13.779 1.00 26.61 156 MET A N 1
ATOM 1163 C CA . MET A 1 156 ? -28.216 6.111 13.329 1.00 26.61 156 MET A CA 1
ATOM 1164 C C . MET A 1 156 ? -27.837 6.431 11.879 1.00 26.61 156 MET A C 1
ATOM 1166 O O . MET A 1 156 ? -28.639 6.251 10.961 1.00 26.61 156 MET A O 1
ATOM 1170 N N . PHE A 1 157 ? -26.576 6.803 11.657 1.00 28.80 157 PHE A N 1
ATOM 1171 C CA . PHE A 1 157 ? -25.928 6.677 10.351 1.00 28.80 157 PHE A CA 1
ATOM 1172 C C . PHE A 1 157 ? -25.238 5.304 10.274 1.00 28.80 157 PHE A C 1
ATOM 1174 O O . PHE A 1 157 ? -24.383 4.985 11.103 1.00 28.80 157 PHE A O 1
ATOM 1181 N N . HIS A 1 158 ? -25.634 4.474 9.303 1.00 30.86 158 HIS A N 1
ATOM 1182 C CA . HIS A 1 158 ? -25.002 3.178 9.037 1.00 30.86 158 HIS A CA 1
ATOM 1183 C C . HIS A 1 158 ? -23.755 3.396 8.178 1.00 30.86 158 HIS A C 1
ATOM 1185 O O . HIS A 1 158 ? -23.881 3.785 7.019 1.00 30.86 158 HIS A O 1
ATOM 1191 N N . PHE A 1 159 ? -22.563 3.134 8.719 1.00 34.06 159 PHE A N 1
ATOM 1192 C CA . PHE A 1 159 ? -21.330 3.184 7.924 1.00 34.06 159 PHE A CA 1
ATOM 1193 C C . PHE A 1 159 ? -20.918 1.828 7.359 1.00 34.06 159 PHE A C 1
ATOM 1195 O O . PHE A 1 159 ? -20.238 1.794 6.338 1.00 34.06 159 PHE A O 1
ATOM 1202 N N . MET A 1 160 ? -21.363 0.716 7.945 1.00 35.59 160 MET A N 1
ATOM 1203 C CA . MET A 1 160 ? -21.069 -0.621 7.433 1.00 35.59 160 MET A CA 1
ATOM 1204 C C . MET A 1 160 ? -22.256 -1.549 7.701 1.00 35.59 160 MET A C 1
ATOM 1206 O O . MET A 1 160 ? -22.454 -2.001 8.824 1.00 35.59 160 MET A O 1
ATOM 1210 N N . ASP A 1 161 ? -23.061 -1.804 6.671 1.00 32.19 161 ASP A N 1
ATOM 1211 C CA . ASP A 1 161 ? -23.977 -2.945 6.642 1.00 32.19 161 ASP A CA 1
ATOM 1212 C C . ASP A 1 161 ? -23.340 -4.004 5.737 1.00 32.19 161 ASP A C 1
ATOM 1214 O O . ASP A 1 161 ? -23.271 -3.832 4.514 1.00 32.19 161 ASP A O 1
ATOM 1218 N N . ASP A 1 162 ? -22.791 -5.066 6.331 1.00 37.75 162 ASP A N 1
ATOM 1219 C CA . ASP A 1 162 ? -22.310 -6.220 5.573 1.00 37.75 162 ASP A CA 1
ATOM 1220 C C . ASP A 1 162 ? -23.504 -7.060 5.106 1.00 37.75 162 ASP A C 1
ATOM 1222 O O . ASP A 1 162 ? -23.816 -8.125 5.636 1.00 37.75 162 ASP A O 1
ATOM 1226 N N . LYS A 1 163 ? -24.177 -6.578 4.059 1.00 30.33 163 LYS A N 1
ATOM 1227 C CA . LYS A 1 163 ? -25.174 -7.370 3.327 1.00 30.33 163 LYS A CA 1
ATOM 1228 C C . LYS A 1 163 ? -24.549 -8.416 2.396 1.00 30.33 163 LYS A C 1
ATOM 1230 O O . LYS A 1 163 ? -25.283 -9.054 1.645 1.00 30.33 163 LYS A O 1
ATOM 1235 N N . ARG A 1 164 ? -23.217 -8.571 2.369 1.00 34.75 164 ARG A N 1
ATOM 1236 C CA . ARG A 1 164 ? -22.506 -9.373 1.360 1.00 34.75 164 ARG A CA 1
ATOM 1237 C C . ARG A 1 164 ? -21.857 -10.643 1.889 1.00 34.75 164 ARG A C 1
ATOM 1239 O O . ARG A 1 164 ? -21.120 -11.257 1.129 1.00 34.75 164 ARG A O 1
ATOM 1246 N N . GLY A 1 165 ? -22.160 -11.085 3.112 1.00 30.89 165 GLY A N 1
ATOM 1247 C CA . GLY A 1 165 ? -21.821 -12.441 3.563 1.00 30.89 165 GLY A CA 1
ATOM 1248 C C . GLY A 1 165 ? -20.357 -12.819 3.320 1.00 30.89 165 GLY A C 1
ATOM 1249 O O . GLY A 1 165 ? -20.055 -13.988 3.070 1.00 30.89 165 GLY A O 1
ATOM 1250 N N . HIS A 1 166 ? -19.448 -11.839 3.345 1.00 37.16 166 HIS A N 1
ATOM 1251 C CA . HIS A 1 166 ? -18.030 -12.118 3.243 1.00 37.16 166 HIS A CA 1
ATOM 1252 C C . HIS A 1 166 ? -17.637 -12.731 4.581 1.00 37.16 166 HIS A C 1
ATOM 1254 O O . HIS A 1 166 ? -17.481 -12.037 5.580 1.00 37.16 166 HIS A O 1
ATOM 1260 N N . GLN A 1 167 ? -17.528 -14.058 4.614 1.00 32.69 167 GLN A N 1
ATOM 1261 C CA . GLN A 1 167 ? -16.946 -14.753 5.750 1.00 32.69 167 GLN A CA 1
ATOM 1262 C C . GLN A 1 167 ? -15.495 -14.284 5.889 1.00 32.69 167 GLN A C 1
ATOM 1264 O O . GLN A 1 167 ? -14.606 -14.758 5.181 1.00 32.69 167 GLN A O 1
ATOM 1269 N N . PHE A 1 168 ? -15.256 -13.330 6.788 1.00 36.66 168 PHE A N 1
ATOM 1270 C CA . PHE A 1 168 ? -13.927 -13.091 7.325 1.00 36.66 168 PHE A CA 1
ATOM 1271 C C . PHE A 1 168 ? -13.503 -14.403 7.985 1.00 36.66 168 PHE A C 1
ATOM 1273 O O . PHE A 1 168 ? -14.147 -14.864 8.930 1.00 36.66 168 PHE A O 1
ATOM 1280 N N . LYS A 1 169 ? -12.490 -15.069 7.422 1.00 30.97 169 LYS A N 1
ATOM 1281 C CA . LYS A 1 169 ? -11.931 -16.266 8.049 1.00 30.97 169 LYS A CA 1
ATOM 1282 C C . LYS A 1 169 ? -11.392 -15.839 9.411 1.00 30.97 169 LYS A C 1
ATOM 1284 O O . LYS A 1 169 ? -10.701 -14.830 9.503 1.00 30.97 169 LYS A O 1
ATOM 1289 N N . SER A 1 170 ? -11.721 -16.600 10.448 1.00 38.75 170 SER A N 1
ATOM 1290 C CA . SER A 1 170 ? -11.445 -16.325 11.866 1.00 38.75 170 SER A CA 1
ATOM 1291 C C . SER A 1 170 ? -9.959 -16.212 12.247 1.00 38.75 170 SER A C 1
ATOM 1293 O O . SER A 1 170 ? -9.642 -16.213 13.429 1.00 38.75 170 SER A O 1
ATOM 1295 N N . GLU A 1 171 ? -9.055 -16.176 11.271 1.00 34.69 171 GLU A N 1
ATOM 1296 C CA . GLU A 1 171 ? -7.601 -16.231 11.444 1.00 34.69 171 GLU A CA 1
ATOM 1297 C C . GLU A 1 171 ? -6.888 -14.949 10.973 1.00 34.69 171 GLU A C 1
ATOM 1299 O O . GLU A 1 171 ? -5.691 -14.804 11.210 1.00 34.69 171 GLU A O 1
ATOM 1304 N N . ASP A 1 172 ? -7.599 -14.002 10.347 1.00 39.88 172 ASP A N 1
ATOM 1305 C CA . ASP A 1 172 ? -7.037 -12.704 9.965 1.00 39.88 172 ASP A CA 1
ATOM 1306 C C . ASP A 1 172 ? -7.401 -11.639 11.015 1.00 39.88 172 ASP A C 1
ATOM 1308 O O . ASP A 1 172 ? -8.539 -11.165 11.069 1.00 39.88 172 ASP A O 1
ATOM 1312 N N . ASP A 1 173 ? -6.426 -11.218 11.828 1.00 41.12 173 ASP A N 1
ATOM 1313 C CA . ASP A 1 173 ? -6.540 -10.043 12.705 1.00 41.12 173 ASP A CA 1
ATOM 1314 C C . ASP A 1 173 ? -6.663 -8.760 11.855 1.00 41.12 173 ASP A C 1
ATOM 1316 O O . ASP A 1 173 ? -5.692 -8.039 11.601 1.00 41.12 173 ASP A O 1
ATOM 1320 N N . VAL A 1 174 ? -7.869 -8.463 11.374 1.00 43.84 174 VAL A N 1
ATOM 1321 C CA . VAL A 1 174 ? -8.177 -7.207 10.680 1.00 43.84 174 VAL A CA 1
ATOM 1322 C C . VAL A 1 174 ? -8.434 -6.100 11.703 1.00 43.84 174 VAL A C 1
ATOM 1324 O O . VAL A 1 174 ? -9.366 -6.157 12.500 1.00 43.84 174 VAL A O 1
ATOM 1327 N N . GLN A 1 175 ? -7.594 -5.064 11.690 1.00 43.50 175 GLN A N 1
ATOM 1328 C CA . GLN A 1 175 ? -7.689 -3.947 12.631 1.00 43.50 175 GLN A CA 1
ATOM 1329 C C . GLN A 1 175 ? -8.416 -2.754 12.001 1.00 43.50 175 GLN A C 1
ATOM 1331 O O . GLN A 1 175 ? -7.961 -2.205 10.999 1.00 43.50 175 GLN A O 1
ATOM 1336 N N . GLY A 1 176 ? -9.513 -2.319 12.623 1.00 49.97 176 GLY A N 1
ATOM 1337 C CA . GLY A 1 176 ? -10.067 -0.977 12.433 1.00 49.97 176 GLY A CA 1
ATOM 1338 C C . GLY A 1 176 ? -9.402 0.007 13.399 1.00 49.97 176 GLY A C 1
ATOM 1339 O O . GLY A 1 176 ? -9.127 -0.345 14.547 1.00 49.97 176 GLY A O 1
ATOM 1340 N N . GLN A 1 177 ? -9.115 1.231 12.953 1.00 50.25 177 GLN A N 1
ATOM 1341 C CA . GLN A 1 177 ? -8.435 2.243 13.772 1.00 50.25 177 GLN A CA 1
ATOM 1342 C C . GLN A 1 177 ? -9.066 3.628 13.578 1.00 50.25 177 GLN A C 1
ATOM 1344 O O . GLN A 1 177 ? -9.481 3.984 12.477 1.00 50.25 177 GLN A O 1
ATOM 1349 N N . ALA A 1 178 ? -9.102 4.429 14.646 1.00 53.97 178 ALA A N 1
ATOM 1350 C CA . ALA A 1 178 ? -9.493 5.837 14.606 1.00 53.97 178 ALA A CA 1
ATOM 1351 C C . ALA A 1 178 ? -8.472 6.661 15.405 1.00 53.97 178 ALA A C 1
ATOM 1353 O O . ALA A 1 178 ? -8.356 6.494 16.621 1.00 53.97 178 ALA A O 1
ATOM 1354 N N . TYR A 1 179 ? -7.704 7.521 14.730 1.00 53.59 179 TYR A N 1
ATOM 1355 C CA . TYR A 1 179 ? -6.694 8.377 15.360 1.00 53.59 179 TYR A CA 1
ATOM 1356 C C . TYR A 1 179 ? -6.566 9.731 14.639 1.00 53.59 179 TYR A C 1
ATOM 1358 O O . TYR A 1 179 ? -6.686 9.803 13.420 1.00 53.59 179 TYR A O 1
ATOM 1366 N N . SER A 1 180 ? -6.237 10.793 15.389 1.00 51.97 180 SER A N 1
ATOM 1367 C CA . SER A 1 180 ? -5.964 12.151 14.866 1.00 51.97 180 SER A CA 1
ATOM 1368 C C . SER A 1 180 ? -7.142 12.816 14.108 1.00 51.97 180 SER A C 1
ATOM 1370 O O . SER A 1 180 ? -8.291 12.429 14.317 1.00 51.97 180 SER A O 1
ATOM 1372 N N . ASP A 1 181 ? -6.879 13.873 13.326 1.00 51.28 181 ASP A N 1
ATOM 1373 C CA . ASP A 1 181 ? -7.872 14.805 12.752 1.00 51.28 181 ASP A CA 1
ATOM 1374 C C . ASP A 1 181 ? -8.017 14.700 11.219 1.00 51.28 181 ASP A C 1
ATOM 1376 O O . ASP A 1 181 ? -7.090 15.062 10.493 1.00 51.28 181 ASP A O 1
ATOM 1380 N N . PRO A 1 182 ? -9.200 14.291 10.728 1.00 51.38 182 PRO A N 1
ATOM 1381 C CA . PRO A 1 182 ? -9.919 13.091 11.136 1.00 51.38 182 PRO A CA 1
ATOM 1382 C C . PRO A 1 182 ? -9.534 11.973 10.169 1.00 51.38 182 PRO A C 1
ATOM 1384 O O . PRO A 1 182 ? -9.637 12.166 8.969 1.00 51.38 182 PRO A O 1
ATOM 1387 N N . HIS A 1 183 ? -9.137 10.802 10.659 1.00 59.81 183 HIS A N 1
ATOM 1388 C CA . HIS A 1 183 ? -8.949 9.627 9.808 1.00 59.81 183 HIS A CA 1
ATOM 1389 C C . HIS A 1 183 ? -9.549 8.402 10.508 1.00 59.81 183 HIS A C 1
ATOM 1391 O O . HIS A 1 183 ? -9.021 7.923 11.514 1.00 59.81 183 HIS A O 1
ATOM 1397 N N . PHE A 1 184 ? -10.659 7.883 9.985 1.00 67.50 184 PHE A N 1
ATOM 1398 C CA . PHE A 1 184 ? -11.133 6.536 10.309 1.00 67.50 184 PHE A CA 1
ATOM 1399 C C . PHE A 1 184 ? -10.595 5.566 9.264 1.00 67.50 184 PHE A C 1
ATOM 1401 O O . PHE A 1 184 ? -10.683 5.842 8.072 1.00 67.50 184 PHE A O 1
ATOM 1408 N N . VAL A 1 185 ? -10.039 4.440 9.700 1.00 60.75 185 VAL A N 1
ATOM 1409 C CA . VAL A 1 185 ? -9.587 3.366 8.816 1.00 60.75 185 VAL A CA 1
ATOM 1410 C C . VAL A 1 185 ? -10.458 2.140 9.069 1.00 60.75 185 VAL A C 1
ATOM 1412 O O . VAL A 1 185 ? -10.397 1.543 10.145 1.00 60.75 185 VAL A O 1
ATOM 1415 N N . GLY A 1 186 ? -11.285 1.784 8.084 1.00 61.62 186 GLY A N 1
ATOM 1416 C CA . GLY A 1 186 ? -12.144 0.600 8.141 1.00 61.62 186 GLY A CA 1
ATOM 1417 C C . GLY A 1 186 ? -11.352 -0.709 8.059 1.00 61.62 186 GLY A C 1
ATOM 1418 O O . GLY A 1 186 ? -10.169 -0.715 7.726 1.00 61.62 186 GLY A O 1
ATOM 1419 N N . PHE A 1 187 ? -12.014 -1.845 8.292 1.00 58.06 187 PHE A N 1
ATOM 1420 C CA . PHE A 1 187 ? -11.395 -3.187 8.261 1.00 58.06 187 PHE A CA 1
ATOM 1421 C C . PHE A 1 187 ? -10.803 -3.574 6.903 1.00 58.06 187 PHE A C 1
ATOM 1423 O O . PHE A 1 187 ? -9.890 -4.386 6.807 1.00 58.06 187 PHE A O 1
ATOM 1430 N N . ASN A 1 188 ? -11.305 -2.958 5.837 1.00 52.78 188 ASN A N 1
ATOM 1431 C CA . ASN A 1 188 ? -10.763 -3.076 4.490 1.00 52.78 188 ASN A CA 1
ATOM 1432 C C . ASN A 1 188 ? -9.654 -2.050 4.205 1.00 52.78 188 ASN A C 1
ATOM 1434 O O . ASN A 1 188 ? -9.262 -1.921 3.050 1.00 52.78 188 ASN A O 1
ATOM 1438 N N . ASN A 1 189 ? -9.178 -1.320 5.221 1.00 53.16 189 ASN A N 1
ATOM 1439 C CA . ASN A 1 189 ? -8.183 -0.247 5.182 1.00 53.16 189 ASN A CA 1
ATOM 1440 C C . ASN A 1 189 ? -8.603 0.997 4.348 1.00 53.16 189 ASN A C 1
ATOM 1442 O O . ASN A 1 189 ? -7.761 1.810 3.963 1.00 53.16 189 ASN A O 1
ATOM 1446 N N . GLN A 1 190 ? -9.913 1.186 4.113 1.00 50.91 190 GLN A N 1
ATOM 1447 C CA . GLN A 1 190 ? -10.472 2.439 3.581 1.00 50.91 190 GLN A CA 1
ATOM 1448 C C . GLN A 1 190 ? -10.357 3.568 4.603 1.00 50.91 190 GLN A C 1
ATOM 1450 O O . GLN A 1 190 ? -10.741 3.388 5.756 1.00 50.91 190 GLN A O 1
ATOM 1455 N N . THR A 1 191 ? -9.865 4.727 4.165 1.00 56.53 191 THR A N 1
ATOM 1456 C CA . THR A 1 191 ? -9.715 5.923 5.001 1.00 56.53 191 THR A CA 1
ATOM 1457 C C . THR A 1 191 ? -10.897 6.874 4.813 1.00 56.53 191 THR A C 1
ATOM 1459 O O . THR A 1 191 ? -11.317 7.121 3.684 1.00 56.53 191 THR A O 1
ATOM 1462 N N . PHE A 1 192 ? -11.416 7.419 5.910 1.00 62.78 192 PHE A N 1
ATOM 1463 C CA . PHE A 1 192 ? -12.517 8.374 5.930 1.00 62.78 192 PHE A CA 1
ATOM 1464 C C . PHE A 1 192 ? -12.112 9.619 6.707 1.00 62.78 192 PHE A C 1
ATOM 1466 O O . PHE A 1 192 ? -11.751 9.526 7.880 1.00 62.78 192 PHE A O 1
ATOM 1473 N N . ASP A 1 193 ? -12.256 10.777 6.064 1.00 58.12 193 ASP A N 1
ATOM 1474 C CA . ASP A 1 193 ? -11.690 12.028 6.573 1.00 58.12 193 ASP A CA 1
ATOM 1475 C C . ASP A 1 193 ? -12.689 12.921 7.318 1.00 58.12 193 ASP A C 1
ATOM 1477 O O . ASP A 1 193 ? -12.440 14.095 7.582 1.00 58.12 193 ASP A O 1
ATOM 1481 N N . ARG A 1 194 ? -13.886 12.406 7.622 1.00 60.38 194 ARG A N 1
ATOM 1482 C CA . ARG A 1 194 ? -14.928 13.204 8.272 1.00 60.38 194 ARG A CA 1
ATOM 1483 C C . ARG A 1 194 ? -15.816 12.359 9.163 1.00 60.38 194 ARG A C 1
ATOM 1485 O O . ARG A 1 194 ? -16.545 11.496 8.686 1.00 60.38 194 ARG A O 1
ATOM 1492 N N . HIS A 1 195 ? -15.819 12.675 10.452 1.00 65.12 195 HIS A N 1
ATOM 1493 C CA . HIS A 1 195 ? -16.792 12.121 11.382 1.00 65.12 195 HIS A CA 1
ATOM 1494 C C . HIS A 1 195 ? -18.101 12.920 11.303 1.00 65.12 195 HIS A C 1
ATOM 1496 O O . HIS A 1 195 ? -18.066 14.156 11.382 1.00 65.12 195 HIS A O 1
ATOM 1502 N N . PRO A 1 196 ? -19.269 12.267 11.171 1.00 66.56 196 PRO A N 1
ATOM 1503 C CA . PRO A 1 196 ? -20.531 12.951 11.406 1.00 66.56 196 PRO A CA 1
ATOM 1504 C C . PRO A 1 196 ? -20.606 13.376 12.875 1.00 66.56 196 PRO A C 1
ATOM 1506 O O . PRO A 1 196 ? -20.068 12.709 13.756 1.00 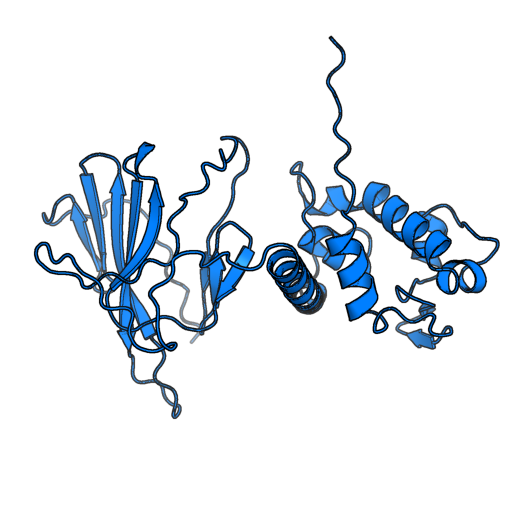66.56 196 PRO A O 1
ATOM 1509 N N . THR A 1 197 ? -21.278 14.493 13.147 1.00 74.00 197 THR A N 1
ATOM 1510 C CA . THR A 1 197 ? -21.672 14.847 14.518 1.00 74.00 197 THR A CA 1
ATOM 1511 C C . THR A 1 197 ? -22.904 14.033 14.903 1.00 74.00 197 THR A C 1
ATOM 1513 O O . THR A 1 197 ? -23.794 13.865 14.072 1.00 74.00 197 THR A O 1
ATOM 1516 N N . GLY A 1 198 ? -22.972 13.576 16.151 1.00 75.69 198 GLY A N 1
ATOM 1517 C CA . GLY A 1 198 ? -24.036 12.703 16.638 1.00 75.69 198 GLY A CA 1
ATOM 1518 C C . GLY A 1 198 ? -23.592 11.247 16.707 1.00 75.69 198 GLY A C 1
ATOM 1519 O O . GLY A 1 198 ? -22.407 10.958 16.870 1.00 75.69 198 GLY A O 1
ATOM 1520 N N . ASP A 1 199 ? -24.555 10.341 16.612 1.00 77.25 199 ASP A N 1
ATOM 1521 C CA . ASP A 1 199 ? -24.348 8.921 16.870 1.00 77.25 199 ASP A CA 1
ATOM 1522 C C . ASP A 1 199 ? -24.156 8.133 15.568 1.00 77.25 199 ASP A C 1
ATOM 1524 O O . ASP A 1 199 ? -24.826 8.375 14.559 1.00 77.25 199 ASP A O 1
ATOM 1528 N N . ALA A 1 200 ? -23.215 7.192 15.577 1.00 72.44 200 ALA A N 1
ATOM 1529 C CA . ALA A 1 200 ? -22.884 6.369 14.421 1.00 72.44 200 ALA A CA 1
ATOM 1530 C C . ALA A 1 200 ? -22.568 4.928 14.832 1.00 72.44 200 ALA A C 1
ATOM 1532 O O . ALA A 1 200 ? -21.944 4.685 15.865 1.00 72.44 200 ALA A O 1
ATOM 1533 N N . ILE A 1 201 ? -22.948 3.974 13.980 1.00 75.81 201 ILE A N 1
ATOM 1534 C CA . ILE A 1 201 ? -22.502 2.583 14.101 1.00 75.81 201 ILE A CA 1
ATOM 1535 C C . ILE A 1 201 ? -21.161 2.472 13.379 1.00 75.81 201 ILE A C 1
ATOM 1537 O O . ILE A 1 201 ? -21.088 2.659 12.162 1.00 75.81 201 ILE A O 1
ATOM 1541 N N . LEU A 1 202 ? -20.113 2.151 14.131 1.00 75.56 202 LEU A N 1
ATOM 1542 C CA . LEU A 1 202 ? -18.771 1.920 13.604 1.00 75.56 202 LEU A CA 1
ATOM 1543 C C . LEU A 1 202 ? -18.630 0.512 13.018 1.00 75.56 202 LEU A C 1
ATOM 1545 O O . LEU A 1 202 ? -17.989 0.323 11.988 1.00 75.56 202 LEU A O 1
ATOM 1549 N N . PHE A 1 203 ? -19.234 -0.473 13.680 1.00 76.31 203 PHE A N 1
ATOM 1550 C CA . PHE A 1 203 ? -19.226 -1.865 13.252 1.00 76.31 203 PHE A CA 1
ATOM 1551 C C . PHE A 1 203 ? -20.488 -2.582 13.719 1.00 76.31 203 PHE A C 1
ATOM 1553 O O . PHE A 1 203 ? -20.983 -2.329 14.818 1.00 76.31 203 PHE A O 1
ATOM 1560 N N . LYS A 1 204 ? -20.980 -3.510 12.900 1.00 76.88 204 LYS A N 1
ATOM 1561 C CA . LYS A 1 204 ? -22.104 -4.374 13.240 1.00 76.88 204 LYS A CA 1
ATOM 1562 C C . LYS A 1 204 ? -21.919 -5.752 12.624 1.00 76.88 204 LYS A C 1
ATOM 1564 O O . LYS A 1 204 ? -21.746 -5.880 11.417 1.00 76.88 204 LYS A O 1
ATOM 1569 N N . ASN A 1 205 ? -22.026 -6.774 13.462 1.00 74.12 205 ASN A N 1
ATOM 1570 C CA . ASN A 1 205 ? -22.151 -8.167 13.069 1.00 74.12 205 ASN A CA 1
ATOM 1571 C C . ASN A 1 205 ? -23.386 -8.753 13.759 1.00 74.12 205 ASN A C 1
ATOM 1573 O O . ASN A 1 205 ? -23.347 -9.142 14.927 1.00 74.12 205 ASN A O 1
ATOM 1577 N N . SER A 1 206 ? -24.495 -8.802 13.022 1.00 74.88 206 SER A N 1
ATOM 1578 C CA . SER A 1 206 ? -25.777 -9.293 13.536 1.00 74.88 206 SER A CA 1
ATOM 1579 C C . SER A 1 206 ? -25.725 -10.771 13.928 1.00 74.88 206 SER A C 1
ATOM 1581 O O . SER A 1 206 ? -26.333 -11.151 14.924 1.00 74.88 206 SER A O 1
ATOM 1583 N N . SER A 1 207 ? -24.973 -11.595 13.191 1.00 63.53 207 SER A N 1
ATOM 1584 C CA . SER A 1 207 ? -24.854 -13.036 13.452 1.00 63.53 207 SER A CA 1
ATOM 1585 C C . SER A 1 207 ? -24.113 -13.332 14.755 1.00 63.53 207 SER A C 1
ATOM 1587 O O . SER A 1 207 ? -24.463 -14.271 15.458 1.00 63.53 207 SER A O 1
ATOM 1589 N N . ALA A 1 208 ? -23.111 -12.515 15.088 1.00 64.06 208 ALA A N 1
ATOM 1590 C CA . ALA A 1 208 ? -22.357 -12.610 16.338 1.00 64.06 208 ALA A CA 1
ATOM 1591 C C . ALA A 1 208 ? -22.941 -11.741 17.468 1.00 64.06 208 ALA A C 1
ATOM 1593 O O . ALA A 1 208 ? -22.328 -11.633 18.526 1.00 64.06 208 ALA A O 1
ATOM 1594 N N . GLN A 1 209 ? -24.083 -11.077 17.234 1.00 78.81 209 GLN A N 1
ATOM 1595 C CA . GLN A 1 209 ? -24.694 -10.107 18.154 1.00 78.81 209 GLN A CA 1
ATOM 1596 C C . GLN A 1 209 ? -23.717 -9.022 18.649 1.00 78.81 209 GLN A C 1
ATOM 1598 O O . GLN A 1 209 ? -23.886 -8.457 19.728 1.00 78.81 209 GLN A O 1
ATOM 1603 N N . PHE A 1 210 ? -22.720 -8.684 17.831 1.00 77.31 210 PHE A N 1
ATOM 1604 C CA . PHE A 1 210 ? -21.634 -7.783 18.198 1.00 77.31 210 PHE A CA 1
ATOM 1605 C C . PHE A 1 210 ? -21.769 -6.450 17.461 1.00 77.31 210 PHE A C 1
ATOM 1607 O O . PHE A 1 210 ? -21.842 -6.419 16.231 1.00 77.31 210 PHE A O 1
ATOM 1614 N N . GLU A 1 211 ? -21.807 -5.339 18.191 1.00 84.25 211 GLU A N 1
ATOM 1615 C CA . GLU A 1 211 ? -21.945 -3.998 17.610 1.00 84.25 211 GLU A CA 1
ATOM 1616 C C . GLU A 1 211 ? -21.052 -2.989 18.331 1.00 84.25 211 GLU A C 1
ATOM 1618 O O . GLU A 1 211 ? -20.900 -3.049 19.547 1.00 84.25 211 GLU A O 1
ATOM 1623 N N . ILE A 1 212 ? -20.496 -2.031 17.588 1.00 83.06 212 ILE A N 1
ATOM 1624 C CA . ILE A 1 212 ? -19.737 -0.901 18.129 1.00 83.06 212 ILE A CA 1
ATOM 1625 C C . ILE A 1 212 ? -20.412 0.384 17.668 1.00 83.06 212 ILE A C 1
ATOM 1627 O O . ILE A 1 212 ? -20.470 0.681 16.473 1.00 83.06 212 ILE A O 1
ATOM 1631 N N . HIS A 1 213 ? -20.895 1.157 18.629 1.00 85.38 213 HIS A N 1
ATOM 1632 C CA . HIS A 1 213 ? -21.534 2.452 18.441 1.00 85.38 213 HIS A CA 1
ATOM 1633 C C . HIS A 1 213 ? -20.629 3.539 19.010 1.00 85.38 213 HIS A C 1
ATOM 1635 O O . HIS A 1 213 ? -20.029 3.371 20.071 1.00 85.38 213 HIS A O 1
ATOM 1641 N N . ILE A 1 214 ? -20.538 4.666 18.315 1.00 82.94 214 ILE A N 1
ATOM 1642 C CA . ILE A 1 214 ? -19.775 5.836 18.747 1.00 82.94 214 ILE A CA 1
ATOM 1643 C C . ILE A 1 214 ? -20.673 7.069 18.782 1.00 82.94 214 ILE A C 1
ATOM 1645 O O . ILE A 1 214 ? -21.546 7.247 17.933 1.00 82.94 214 ILE A O 1
ATOM 1649 N N . ARG A 1 215 ? -20.411 7.949 19.746 1.00 81.06 215 ARG A N 1
ATOM 1650 C CA . ARG A 1 215 ? -21.008 9.282 19.840 1.00 81.06 215 ARG A CA 1
ATOM 1651 C C . ARG A 1 215 ? -19.949 10.326 19.557 1.00 81.06 215 ARG A C 1
ATOM 1653 O O . ARG A 1 215 ? -19.000 10.462 20.326 1.00 81.06 215 ARG A O 1
ATOM 1660 N N . ASN A 1 216 ? -20.140 11.099 18.499 1.00 82.75 216 ASN A N 1
ATOM 1661 C CA . ASN A 1 216 ? -19.252 12.178 18.101 1.00 82.75 216 ASN A CA 1
ATOM 1662 C C . ASN A 1 216 ? -19.825 13.543 18.492 1.00 82.75 216 ASN A C 1
ATOM 1664 O O . ASN A 1 216 ? -20.991 13.841 18.230 1.00 82.75 216 ASN A O 1
ATOM 1668 N N . GLN A 1 217 ? -18.991 14.421 19.042 1.00 80.12 217 GLN A N 1
ATOM 1669 C CA . GLN A 1 217 ? -19.373 15.795 19.367 1.00 80.12 217 GLN A CA 1
ATOM 1670 C C . GLN A 1 217 ? -18.385 16.779 18.758 1.00 80.12 217 GLN A C 1
ATOM 1672 O O . GLN A 1 217 ? -17.171 16.585 18.846 1.00 80.12 217 GLN A O 1
ATOM 1677 N N . LYS A 1 218 ? -18.912 17.865 18.181 1.00 80.88 218 LYS A N 1
ATOM 1678 C CA . LYS A 1 218 ? -18.085 19.003 17.781 1.00 80.88 218 LYS A CA 1
ATOM 1679 C C . LYS A 1 218 ? -17.393 19.597 18.996 1.00 80.88 218 LYS A C 1
ATOM 1681 O O . LYS A 1 218 ? -18.031 19.842 20.020 1.00 80.88 218 LYS A O 1
ATOM 1686 N N . VAL A 1 219 ? -16.110 19.871 18.850 1.00 75.38 219 VAL A N 1
ATOM 1687 C CA . VAL A 1 219 ? -15.341 20.630 19.830 1.00 75.38 219 VAL A CA 1
ATOM 1688 C C . VAL A 1 219 ? -14.834 21.912 19.200 1.00 75.38 219 VAL A C 1
ATOM 1690 O O . VAL A 1 219 ? -14.492 21.954 18.017 1.00 75.38 219 VAL A O 1
ATOM 1693 N N . SER A 1 220 ? -14.816 22.971 20.001 1.00 73.94 220 SER A N 1
ATOM 1694 C CA . SER A 1 220 ? -14.165 24.217 19.626 1.00 73.94 220 SER A CA 1
ATOM 1695 C C . SER A 1 220 ? -12.660 23.983 19.621 1.00 73.94 220 SER A C 1
ATOM 1697 O O . SER A 1 220 ? -12.093 23.574 20.633 1.00 73.94 220 SER A O 1
ATOM 1699 N N . PHE A 1 221 ? -12.025 24.220 18.480 1.00 66.75 221 PHE A N 1
ATOM 1700 C CA . PHE A 1 221 ? -10.577 24.164 18.322 1.00 66.75 221 PHE A CA 1
ATOM 1701 C C . PHE A 1 221 ? -10.053 25.577 18.029 1.00 66.75 221 PHE A C 1
ATOM 1703 O O . PHE A 1 221 ? -10.821 26.438 17.609 1.00 66.75 221 PHE A O 1
ATOM 1710 N N . HIS A 1 222 ? -8.767 25.849 18.268 1.00 54.47 222 HIS A N 1
ATOM 1711 C CA . HIS A 1 222 ? -8.174 27.192 18.110 1.00 54.47 222 HIS A CA 1
ATOM 1712 C C . HIS A 1 222 ? -8.099 27.707 16.655 1.00 54.47 222 HIS A C 1
ATOM 1714 O O . HIS A 1 222 ? -7.584 28.794 16.408 1.00 54.47 222 HIS A O 1
ATOM 1720 N N . SER A 1 223 ? -8.629 26.957 15.693 1.00 57.69 223 SER A N 1
ATOM 1721 C CA . SER A 1 223 ? -8.737 27.304 14.276 1.00 57.69 223 SER A CA 1
ATOM 1722 C C . SER A 1 223 ? -10.205 27.439 13.858 1.00 57.69 223 SER A C 1
ATOM 1724 O O . SER A 1 223 ? -11.110 26.977 14.547 1.00 57.69 223 SER A O 1
ATOM 1726 N N . ASN A 1 224 ? -10.463 27.994 12.670 1.00 58.03 224 ASN A N 1
ATOM 1727 C CA . ASN A 1 224 ? -11.803 28.056 12.055 1.00 58.03 224 ASN A CA 1
ATOM 1728 C C . ASN A 1 224 ? -12.407 26.670 11.701 1.00 58.03 224 ASN A C 1
ATOM 1730 O O . ASN A 1 224 ? -13.361 26.581 10.930 1.00 58.03 224 ASN A O 1
ATOM 1734 N N . SER A 1 225 ? -11.855 25.578 12.235 1.00 61.09 225 SER A N 1
ATOM 1735 C CA . SER A 1 225 ? -12.338 24.210 12.082 1.00 61.09 225 SER A CA 1
ATOM 1736 C C . SER A 1 225 ? -12.928 23.722 13.405 1.00 61.09 225 SER A C 1
ATOM 1738 O O . SER A 1 225 ? -12.291 23.792 14.452 1.00 61.09 225 SER A O 1
ATOM 1740 N N . SER A 1 226 ? -14.155 23.198 13.364 1.00 68.19 226 SER A N 1
ATOM 1741 C CA . SER A 1 226 ? -14.794 22.534 14.509 1.00 68.19 226 SER A CA 1
ATOM 1742 C C . SER A 1 226 ? -14.825 21.022 14.267 1.00 68.19 226 SER A C 1
ATOM 1744 O O . SER A 1 226 ? -15.831 20.524 13.741 1.00 68.19 226 SER A O 1
ATOM 1746 N N . PRO A 1 227 ? -13.731 20.292 14.568 1.00 72.12 227 PRO A N 1
ATOM 1747 C CA . PRO A 1 227 ? -13.687 18.849 14.373 1.00 72.12 227 PRO A CA 1
ATOM 1748 C C . PRO A 1 227 ? -14.680 18.154 15.309 1.00 72.12 227 PRO A C 1
ATOM 1750 O O . PRO A 1 227 ? -15.047 18.675 16.367 1.00 72.12 227 PRO A O 1
ATOM 1753 N N . ALA A 1 228 ? -15.125 16.964 14.909 1.00 74.50 228 ALA A N 1
ATOM 1754 C CA . ALA A 1 228 ? -15.955 16.103 15.738 1.00 74.50 228 ALA A CA 1
ATOM 1755 C C . ALA A 1 228 ? -15.093 14.987 16.342 1.00 74.50 228 ALA A C 1
ATOM 1757 O O . ALA A 1 228 ? -14.482 14.210 15.611 1.00 74.50 228 ALA A O 1
ATOM 1758 N N . ILE A 1 229 ? -15.056 14.907 17.672 1.00 75.44 229 ILE A N 1
ATOM 1759 C CA . ILE A 1 229 ? -14.320 13.871 18.412 1.00 75.44 229 ILE A CA 1
ATOM 1760 C C . ILE A 1 229 ? -15.278 12.829 18.980 1.00 75.44 229 ILE A C 1
ATOM 1762 O O . ILE A 1 229 ? -16.425 13.156 19.290 1.00 75.44 229 ILE A O 1
ATOM 1766 N N . ILE A 1 230 ? -14.789 11.607 19.195 1.00 80.94 230 ILE A N 1
ATOM 1767 C CA . ILE A 1 230 ? -15.536 10.554 19.891 1.00 80.94 230 ILE A CA 1
ATOM 1768 C C . ILE A 1 230 ? -15.621 10.920 21.382 1.00 80.94 230 ILE A C 1
ATOM 1770 O O . ILE A 1 230 ? -14.606 11.081 22.058 1.00 80.94 230 ILE A O 1
ATOM 1774 N N . LYS A 1 231 ? -16.841 11.079 21.895 1.00 83.62 231 LYS A N 1
ATOM 1775 C CA . LYS A 1 231 ? -17.159 11.382 23.300 1.00 83.62 231 LYS A CA 1
ATOM 1776 C C . LYS A 1 231 ? -17.580 10.162 24.097 1.00 83.62 231 LYS A C 1
ATOM 1778 O O . LYS A 1 231 ? -17.370 10.135 25.307 1.00 83.62 231 LYS A O 1
ATOM 1783 N N . ALA A 1 232 ? -18.187 9.189 23.436 1.00 84.19 232 ALA A N 1
ATOM 1784 C CA . ALA A 1 232 ? -18.568 7.936 24.056 1.00 84.19 232 ALA A CA 1
ATOM 1785 C C . ALA A 1 232 ? -18.529 6.803 23.036 1.00 84.19 232 ALA A C 1
ATOM 1787 O O . ALA A 1 232 ? -18.689 7.028 21.833 1.00 84.19 232 ALA A O 1
ATOM 1788 N N . ILE A 1 233 ? -18.331 5.598 23.547 1.00 86.50 233 ILE A N 1
ATOM 1789 C CA . ILE A 1 233 ? -18.416 4.339 22.824 1.00 86.50 233 ILE A CA 1
ATOM 1790 C C . ILE A 1 233 ? -19.362 3.412 23.588 1.00 86.50 233 ILE A C 1
ATOM 1792 O O . ILE A 1 233 ? -19.333 3.364 24.819 1.00 86.50 233 ILE A O 1
ATOM 1796 N N . ALA A 1 234 ? -20.201 2.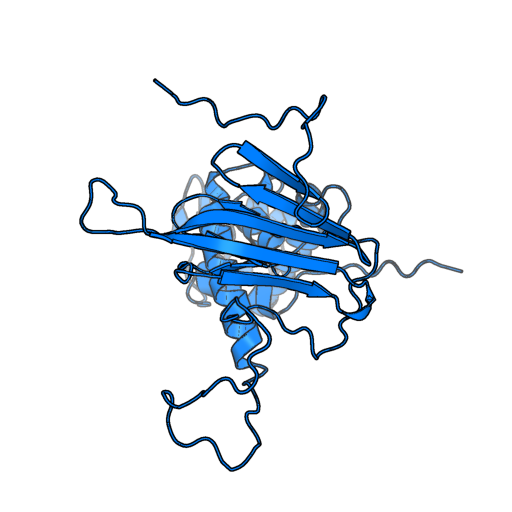692 22.856 1.00 86.31 234 ALA A N 1
ATOM 1797 C CA . ALA A 1 234 ? -21.004 1.598 23.377 1.00 86.31 234 ALA A CA 1
ATOM 1798 C C . ALA A 1 234 ? -20.719 0.348 22.543 1.00 86.31 234 ALA A C 1
ATOM 1800 O O . ALA A 1 234 ? -20.731 0.399 21.313 1.00 86.31 234 ALA A O 1
ATOM 1801 N N . ILE A 1 235 ? -20.432 -0.761 23.210 1.00 85.69 235 ILE A N 1
ATOM 1802 C CA . ILE A 1 235 ? -20.100 -2.042 22.596 1.00 85.69 235 ILE A CA 1
ATOM 1803 C C . ILE A 1 235 ? -21.137 -3.044 23.076 1.00 85.69 235 ILE A C 1
ATOM 1805 O O . ILE A 1 235 ? -21.246 -3.278 24.278 1.00 85.69 235 ILE A O 1
ATOM 1809 N N . ARG A 1 236 ? -21.886 -3.636 22.147 1.00 82.44 236 ARG A N 1
ATOM 1810 C CA . ARG A 1 236 ? -22.753 -4.772 22.455 1.00 82.44 236 ARG A CA 1
ATOM 1811 C C . ARG A 1 236 ? -22.000 -6.068 22.194 1.00 82.44 236 ARG A C 1
ATOM 1813 O O . ARG A 1 236 ? -21.440 -6.227 21.108 1.00 82.44 236 ARG A O 1
ATOM 1820 N N . VAL A 1 237 ? -22.027 -6.979 23.160 1.00 80.44 237 VAL A N 1
ATOM 1821 C CA . VAL A 1 237 ? -21.499 -8.342 23.046 1.00 80.44 237 VAL A CA 1
ATOM 1822 C C . VAL A 1 237 ? -22.586 -9.300 23.524 1.00 80.44 237 VAL A C 1
ATOM 1824 O O . VAL A 1 237 ? -22.851 -9.393 24.718 1.00 80.44 237 VAL A O 1
ATOM 1827 N N . GLY A 1 238 ? -23.254 -9.984 22.592 1.00 82.62 238 GLY A N 1
ATOM 1828 C CA . GLY A 1 238 ? -24.446 -10.759 22.940 1.00 82.62 238 GLY A CA 1
ATOM 1829 C C . GLY A 1 238 ? -25.569 -9.839 23.425 1.00 82.62 238 GLY A C 1
ATOM 1830 O O . GLY A 1 238 ? -25.949 -8.900 22.719 1.00 82.62 238 GLY A O 1
ATOM 1831 N N . ASP A 1 239 ? -26.048 -10.087 24.644 1.00 82.50 239 ASP A N 1
ATOM 1832 C CA . ASP A 1 239 ? -27.080 -9.281 25.307 1.00 82.50 239 ASP A CA 1
ATOM 1833 C C . ASP A 1 239 ? -26.506 -8.148 26.178 1.00 82.50 239 ASP A C 1
ATOM 1835 O O . ASP A 1 239 ? -27.251 -7.251 26.572 1.00 82.50 239 ASP A O 1
ATOM 1839 N N . GLU A 1 240 ? -25.198 -8.156 26.455 1.00 76.69 240 GLU A N 1
ATOM 1840 C CA . GLU A 1 240 ? -24.545 -7.160 27.311 1.00 76.69 240 GLU A CA 1
ATOM 1841 C C . GLU A 1 240 ? -24.135 -5.919 26.511 1.00 76.69 240 GLU A C 1
ATOM 1843 O O . GLU A 1 240 ? -23.610 -6.011 25.393 1.00 76.69 240 GLU A O 1
ATOM 1848 N N . ILE A 1 241 ? -24.315 -4.739 27.106 1.00 79.06 241 ILE A N 1
ATOM 1849 C CA . ILE A 1 241 ? -23.889 -3.452 26.550 1.00 79.06 241 ILE A CA 1
ATOM 1850 C C . ILE A 1 241 ? -22.864 -2.810 27.481 1.00 79.06 241 ILE A C 1
ATOM 1852 O O . ILE A 1 241 ? -23.190 -2.318 28.559 1.00 79.06 241 ILE A O 1
ATOM 1856 N N . ILE A 1 242 ? -21.623 -2.732 27.014 1.00 82.56 242 ILE A N 1
ATOM 1857 C CA . ILE A 1 242 ? -20.515 -2.065 27.697 1.00 82.56 242 ILE A CA 1
ATOM 1858 C C . ILE A 1 242 ? -20.407 -0.636 27.170 1.00 82.56 242 ILE A C 1
ATOM 1860 O O . ILE A 1 242 ? -20.324 -0.417 25.963 1.00 82.56 242 ILE A O 1
ATOM 1864 N N . GLN A 1 243 ? -20.379 0.353 28.054 1.00 84.94 243 GLN A N 1
ATOM 1865 C CA . GLN A 1 243 ? -20.371 1.767 27.682 1.00 84.94 243 GLN A CA 1
ATOM 1866 C C . GLN A 1 243 ? -19.220 2.491 28.369 1.00 84.94 243 GLN A C 1
ATOM 1868 O O . GLN A 1 243 ? -18.979 2.319 29.564 1.00 84.94 243 GLN A O 1
ATOM 1873 N N . TYR A 1 244 ? -18.527 3.338 27.614 1.00 83.31 244 TYR A N 1
ATOM 1874 C CA . TYR A 1 244 ? -17.458 4.185 28.127 1.00 83.31 244 TYR A CA 1
ATOM 1875 C C . TYR A 1 244 ? -17.547 5.589 27.533 1.00 83.31 244 TYR A C 1
ATOM 1877 O O . TYR A 1 244 ? -17.726 5.753 26.325 1.00 83.31 244 TYR A O 1
ATOM 1885 N N . ALA A 1 245 ? -17.384 6.608 28.371 1.00 76.12 245 ALA A N 1
ATOM 1886 C CA . ALA A 1 245 ? -17.373 8.005 27.956 1.00 76.12 245 ALA A CA 1
ATOM 1887 C C . ALA A 1 245 ? -16.111 8.739 28.428 1.00 76.12 245 ALA A C 1
ATOM 1889 O O . ALA A 1 245 ? -15.431 8.336 29.371 1.00 76.12 245 ALA A O 1
ATOM 1890 N N . VAL A 1 246 ? -15.783 9.844 27.751 1.00 77.06 246 VAL A N 1
ATOM 1891 C CA . VAL A 1 246 ? -14.570 10.645 28.021 1.00 77.06 246 VAL A CA 1
ATOM 1892 C C . VAL A 1 246 ? -14.541 11.284 29.412 1.00 77.06 246 VAL A C 1
ATOM 1894 O O . VAL A 1 246 ? -13.478 11.674 29.886 1.00 77.06 246 VAL A O 1
ATOM 1897 N N . ASP A 1 247 ? -15.689 11.386 30.079 1.00 75.94 247 ASP A N 1
ATOM 1898 C CA . ASP A 1 247 ? -15.800 11.802 31.481 1.00 75.94 247 ASP A CA 1
ATOM 1899 C C . ASP A 1 247 ? -15.432 10.678 32.469 1.00 75.94 247 ASP A C 1
ATOM 1901 O O . ASP A 1 247 ? -15.507 10.872 33.681 1.00 75.94 247 ASP A O 1
ATOM 1905 N N . ARG A 1 248 ? -14.961 9.534 31.949 1.00 75.06 248 ARG A N 1
ATOM 1906 C CA . ARG A 1 248 ? -14.623 8.302 32.673 1.00 75.06 248 ARG A CA 1
ATOM 1907 C C . ARG A 1 248 ? -15.836 7.572 33.246 1.00 75.06 248 ARG A C 1
ATOM 1909 O O . ARG A 1 248 ? -15.663 6.688 34.083 1.00 75.06 248 ARG A O 1
ATOM 1916 N N . THR A 1 249 ? -17.038 7.877 32.763 1.00 74.81 249 THR A N 1
ATOM 1917 C CA . THR A 1 249 ? -18.216 7.054 33.025 1.00 74.81 249 THR A CA 1
ATOM 1918 C C . THR A 1 249 ? -18.039 5.699 32.350 1.00 74.81 249 THR A C 1
ATOM 1920 O O . THR A 1 249 ? -17.850 5.625 31.136 1.00 74.81 249 THR A O 1
ATOM 1923 N N . PHE A 1 250 ? -18.103 4.634 33.146 1.00 79.00 250 PHE A N 1
ATOM 1924 C CA . PHE A 1 250 ? -18.097 3.252 32.684 1.00 79.00 250 PHE A CA 1
ATOM 1925 C C . PHE A 1 250 ? -19.371 2.566 33.163 1.00 79.00 250 PHE A C 1
ATOM 1927 O O . PHE A 1 250 ? -19.699 2.619 34.352 1.00 79.00 250 PHE A O 1
ATOM 1934 N N . GLN A 1 251 ? -20.112 1.971 32.235 1.00 75.31 251 GLN A N 1
ATOM 1935 C CA . GLN A 1 251 ? -21.377 1.312 32.527 1.00 75.31 251 GLN A CA 1
ATOM 1936 C C . GLN A 1 251 ? -21.455 -0.043 31.834 1.00 75.31 251 GLN A C 1
ATOM 1938 O O . GLN A 1 251 ? -20.888 -0.235 30.759 1.00 75.31 251 GLN A O 1
ATOM 1943 N N . ILE A 1 252 ? -22.181 -0.963 32.458 1.00 72.94 252 ILE A N 1
ATOM 1944 C CA . ILE A 1 252 ? -22.618 -2.221 31.855 1.00 72.94 252 ILE A CA 1
ATOM 1945 C C . ILE A 1 252 ? -24.138 -2.243 32.001 1.00 72.94 252 ILE A C 1
ATOM 1947 O O . ILE A 1 252 ? -24.657 -2.037 33.100 1.00 72.94 252 ILE A O 1
ATOM 1951 N N . ASP A 1 253 ? -24.849 -2.369 30.884 1.00 75.44 253 ASP A N 1
ATOM 1952 C CA . ASP A 1 253 ? -26.315 -2.327 30.804 1.00 75.44 253 ASP A CA 1
ATOM 1953 C C . ASP A 1 253 ? -26.932 -1.098 31.495 1.00 75.44 253 ASP A C 1
ATOM 1955 O O . ASP A 1 253 ? -27.920 -1.180 32.230 1.00 75.44 253 ASP A O 1
ATOM 1959 N N . GLY A 1 254 ? -26.304 0.067 31.302 1.00 73.69 254 GLY A N 1
ATOM 1960 C CA . GLY A 1 254 ? -26.731 1.339 31.893 1.00 73.69 254 GLY A CA 1
ATOM 1961 C C . GLY A 1 254 ? -26.480 1.469 33.400 1.00 73.69 254 GLY A C 1
ATOM 1962 O O . GLY A 1 254 ? -26.833 2.487 33.998 1.00 73.69 254 GLY A O 1
ATOM 1963 N N . LYS A 1 255 ? -25.868 0.469 34.044 1.00 72.50 255 LYS A N 1
ATOM 1964 C CA . LYS A 1 255 ? -25.493 0.523 35.463 1.00 72.50 255 LYS A CA 1
ATOM 1965 C C . LYS A 1 255 ? -24.044 0.982 35.597 1.00 72.50 255 LYS A C 1
ATOM 1967 O O . LYS A 1 255 ? -23.203 0.490 34.855 1.00 72.50 255 LYS A O 1
ATOM 1972 N N . PRO A 1 256 ? -23.708 1.893 36.524 1.00 78.38 256 PRO A N 1
ATOM 1973 C CA . PRO A 1 256 ? -22.320 2.278 36.765 1.00 78.38 256 PRO A CA 1
ATOM 1974 C C . PRO A 1 256 ? -21.465 1.101 37.243 1.00 78.38 256 PRO A C 1
ATOM 1976 O O . PRO A 1 256 ? -21.853 0.380 38.160 1.00 78.38 256 PRO A O 1
ATOM 1979 N N . HIS A 1 257 ? -20.271 0.964 36.673 1.00 77.06 257 HIS A N 1
ATOM 1980 C CA . HIS A 1 257 ? -19.258 0.001 37.099 1.00 77.06 257 HIS A CA 1
ATOM 1981 C C . HIS A 1 257 ? -17.927 0.709 37.378 1.00 77.06 257 HIS A C 1
ATOM 1983 O O . HIS A 1 257 ? -17.620 1.756 36.805 1.00 77.06 257 HIS A O 1
ATOM 1989 N N . LYS A 1 258 ? -17.115 0.132 38.270 1.00 74.31 258 LYS A N 1
ATOM 1990 C CA . LYS A 1 258 ? -15.742 0.591 38.508 1.00 74.31 258 LYS A CA 1
ATOM 1991 C C . LYS A 1 258 ? -14.796 -0.101 37.531 1.00 74.31 258 LYS A C 1
ATOM 1993 O O . LYS A 1 258 ? -14.878 -1.309 37.333 1.00 74.31 258 LYS A O 1
ATOM 1998 N N . LEU A 1 259 ? -13.894 0.673 36.934 1.00 62.53 259 LEU A N 1
ATOM 1999 C CA . LEU A 1 259 ? -12.778 0.147 36.153 1.00 62.53 259 LEU A CA 1
ATOM 2000 C C . LEU A 1 259 ? -11.677 -0.305 37.118 1.00 62.53 259 LEU A C 1
ATOM 2002 O O . LEU A 1 259 ? -10.697 0.406 37.335 1.00 62.53 259 LEU A O 1
ATOM 2006 N N . ASP A 1 260 ? -11.854 -1.466 37.739 1.00 51.84 260 ASP A N 1
ATOM 2007 C CA . ASP A 1 260 ? -10.846 -2.016 38.641 1.00 51.84 260 ASP A CA 1
ATOM 2008 C C . ASP A 1 260 ? -9.751 -2.714 37.808 1.00 51.84 260 ASP A C 1
ATOM 2010 O O . ASP A 1 260 ? -9.947 -3.793 37.257 1.00 51.84 260 ASP A O 1
ATOM 2014 N N . GLY A 1 261 ? -8.583 -2.075 37.676 1.00 45.56 261 GLY A N 1
ATOM 2015 C CA . GLY A 1 261 ? -7.354 -2.728 37.197 1.00 45.56 261 GLY A CA 1
ATOM 2016 C C . GLY A 1 261 ? -7.076 -2.742 35.685 1.00 45.56 261 GLY A C 1
ATOM 2017 O O . GLY A 1 261 ? -6.034 -3.262 35.289 1.00 45.56 261 GLY A O 1
ATOM 2018 N N . ILE A 1 262 ? -7.911 -2.141 34.829 1.00 40.53 262 ILE A N 1
ATOM 2019 C CA . ILE A 1 262 ? -7.596 -1.976 33.394 1.00 40.53 262 ILE A CA 1
ATOM 2020 C C . ILE A 1 262 ? -6.922 -0.616 33.177 1.00 40.53 262 ILE A C 1
ATOM 2022 O O . ILE A 1 262 ? -7.571 0.429 33.117 1.00 40.53 262 ILE A O 1
ATOM 2026 N N . GLY A 1 263 ? -5.592 -0.623 33.068 1.00 35.97 263 GLY A N 1
ATOM 2027 C CA . GLY A 1 263 ? -4.798 0.559 32.741 1.00 35.97 263 GLY A CA 1
ATOM 2028 C C . GLY A 1 263 ? -5.016 1.009 31.296 1.00 35.97 263 GLY A C 1
ATOM 2029 O O . GLY A 1 263 ? -4.258 0.629 30.408 1.00 35.97 263 GLY A O 1
ATOM 2030 N N . ILE A 1 264 ? -6.024 1.849 31.052 1.00 39.12 264 ILE A N 1
ATOM 2031 C CA . ILE A 1 264 ? -6.119 2.617 29.806 1.00 39.12 264 ILE A CA 1
ATOM 2032 C C . ILE A 1 264 ? -5.019 3.681 29.865 1.00 39.12 264 ILE A C 1
ATOM 2034 O O . ILE A 1 264 ? -5.154 4.696 30.550 1.00 39.12 264 ILE A O 1
ATOM 2038 N N . ALA A 1 265 ? -3.896 3.424 29.194 1.00 33.19 265 ALA A N 1
ATOM 2039 C CA . ALA A 1 265 ? -2.816 4.391 29.071 1.00 33.19 265 ALA A CA 1
ATOM 2040 C C . ALA A 1 265 ? -3.343 5.636 28.345 1.00 33.19 265 ALA A C 1
ATOM 2042 O O . ALA A 1 265 ? -3.629 5.606 27.148 1.00 33.19 265 ALA A O 1
ATOM 2043 N N . THR A 1 266 ? -3.486 6.742 29.070 1.00 36.66 266 THR A N 1
ATOM 2044 C CA . THR A 1 266 ? -3.721 8.042 28.450 1.00 36.66 266 THR A CA 1
ATOM 2045 C C . THR A 1 266 ? -2.494 8.418 27.611 1.00 36.66 266 THR A C 1
ATOM 2047 O O . THR A 1 266 ? -1.358 8.162 28.032 1.00 36.66 266 THR A O 1
ATOM 2050 N N . PRO A 1 267 ? -2.664 9.038 26.427 1.00 33.88 267 PRO A N 1
ATOM 2051 C CA . PRO A 1 267 ? -1.547 9.663 25.738 1.00 33.88 267 PRO A CA 1
ATOM 2052 C C . PRO A 1 267 ? -0.930 10.675 26.700 1.00 33.88 267 PRO A C 1
ATOM 2054 O O . PRO A 1 267 ? -1.622 11.577 27.177 1.00 33.88 267 PRO A O 1
ATOM 2057 N N . LYS A 1 268 ? 0.358 10.515 27.020 1.00 31.12 268 LYS A N 1
ATOM 2058 C CA . LYS A 1 268 ? 1.096 11.526 27.778 1.00 31.12 268 LYS A CA 1
ATOM 2059 C C . LYS A 1 268 ? 0.937 12.853 27.039 1.00 31.12 268 LYS A C 1
ATOM 2061 O O . LYS A 1 268 ? 1.407 12.986 25.910 1.00 31.12 268 LYS A O 1
ATOM 2066 N N . THR A 1 269 ? 0.281 13.822 27.666 1.00 32.44 269 THR A N 1
ATOM 2067 C CA . THR A 1 269 ? 0.347 15.219 27.246 1.00 32.44 269 THR A CA 1
ATOM 2068 C C . THR A 1 269 ? 1.818 15.616 27.262 1.00 32.44 269 THR A C 1
ATOM 2070 O O . THR A 1 269 ? 2.430 15.667 28.329 1.00 32.44 269 THR A O 1
ATOM 2073 N N . ARG A 1 270 ? 2.413 15.830 26.083 1.00 32.97 270 ARG A N 1
ATOM 2074 C CA . ARG A 1 270 ? 3.674 16.568 25.981 1.00 32.97 270 ARG A CA 1
ATOM 2075 C C . ARG A 1 270 ? 3.376 17.994 26.439 1.00 32.97 270 ARG A C 1
ATOM 2077 O O . ARG A 1 270 ? 2.675 18.714 25.735 1.00 32.97 270 ARG A O 1
ATOM 2084 N N . THR A 1 271 ? 3.838 18.326 27.639 1.00 35.59 271 THR A N 1
ATOM 2085 C CA . THR A 1 271 ? 4.168 19.701 28.032 1.00 35.59 271 THR A CA 1
ATOM 2086 C C . THR A 1 271 ? 5.294 20.225 27.160 1.00 35.59 271 THR A C 1
ATOM 2088 O O . THR A 1 271 ? 6.206 19.408 26.877 1.00 35.59 271 THR A O 1
#

Sequence (271 aa):
LVPLIVNAGIDDVCLACICQVESGCQPLGCRWDVYSNSCGYYQLKKGYWQDCGSPGGSLEACAADKSCADRCVRAYMQRYANRCTGGRTPTCRDYARVHNGGPSGCKSTSTIGYGNRVMSCYYNLLQSQHPPQCSQSGCGKPVDCKCTTCQKEFCMFHFMDDKRGHQFKSEDDVQGQAYSDPHFVGFNNQTFDRHPTGDAILFKNSSAQFEIHIRNQKVSFHSNSSPAIIKAIAIRVGDEIIQYAVDRTFQIDGKPHKLDGIGIATPKTRT

Secondary structure (DSSP, 8-state):
--------PPPHHHHHHHHHHHHSS--PPPEEETTEEEETTTTEEHHHHHHTT-TTSSHHHHHHSHHHHHHHHHHHHHHHGGGGTTTSPPPHHHHHHHHHHGGGGGG-TTHHHHHHHHHHHHHHHHHHTS------TT--STT--------SS---EES---TT-----TT--PPPEEETTTEEE-TT--EE--PPSEEEEEEEETTTTEEEEEEEEE---SSS---EEEEEEEEEETTEEEEEETT--EEETTEE----S----------

InterPro domains:
  IPR001846 von Willebrand factor, type D domain [PS51233] (174-271)
  IPR008597 Invertebrate-type lysozyme [PF05497] (12-121)
  IPR008597 Invertebrate-type lysozyme [PS51909] (7-125)
  IPR008597 Invertebrate-type lysozyme [PTHR11195] (12-130)
  IPR008597 Invertebrate-type lysozyme [cd16890] (14-120)
  IPR023346 Lysozyme-like domain superfamily [SSF53955] (8-100)

Organism: Adineta ricciae (NCBI:txid249248)